Protein AF-S9TJ96-F1 (afdb_monomer_lite)

pLDDT: mean 84.26, std 16.48, range [25.28, 96.56]

Organism: NCBI:txid28005

Foldseek 3Di:
DDDDDPDDPPDPPPPDDPVVVVVVLVVVQLPFDLACVGCVVSLVVQLVVCLVVVNLQSNLVSLQVNLVSCVVVVNLVVSLVSLVVSVVSSPPPDRPLSSLVSNLVSCVSVVVLVVSLVSLVVLLPDPSRQLLSSLVSLLVSLVSVVVVPDDDLVVSLVSLVVSCVSPNALVSLQSSLVSLVVVLVVLVVVLVVPVVDDDDPVSVVSVVVSVVSNVSSVVSNVSSVVVVVVVCVVDDDPD

InterPro domains:
  IPR003151 PIK-related kinase, FAT [PF02259] (19-233)
  IPR011990 Tetratricopeptide-like helical domain superfamily [G3DSA:1.25.40.10] (48-185)
  IPR011990 Tetratricopeptide-like helical domain superfamily [SSF48452] (52-119)

Sequence (239 aa):
MLETREEGKKMPTVEFRVDNLVRVLTMRMEVTEPTLEAREPIMSLHCVLYKTLNLPEKVADAWLQYAQLLKDAGLYEAAWRAARQAVIEGEDAVLSPDYYRLSAQLLYDMGNSRQAIEFAQGRVDDSKVPAEVRSELKVLMTNWSLETGSQSTNDVIASYKAALGLYESDDAYYYLALFYDKVYITCAESLSARVSVEHTSADHEMVQLISTYALHAVQQYGLALTRGSARSRSRSPVC

Structure (mmCIF, N/CA/C/O backbone):
data_AF-S9TJ96-F1
#
_entry.id   AF-S9TJ96-F1
#
loop_
_atom_site.group_PDB
_atom_site.id
_atom_site.type_symbol
_atom_site.label_atom_id
_atom_site.label_alt_id
_atom_site.label_comp_id
_atom_site.label_asym_id
_atom_site.label_entity_id
_atom_site.label_seq_id
_atom_site.pdbx_PDB_ins_code
_atom_site.Cartn_x
_atom_site.Cartn_y
_atom_site.Cartn_z
_atom_site.occupancy
_atom_site.B_iso_or_equiv
_atom_site.auth_seq_id
_atom_site.auth_comp_id
_atom_site.auth_asym_id
_atom_site.auth_atom_id
_atom_site.pdbx_PDB_model_num
ATOM 1 N N . MET A 1 1 ? 34.939 -29.623 -64.071 1.00 42.31 1 MET A N 1
ATOM 2 C CA . MET A 1 1 ? 35.485 -29.782 -62.706 1.00 42.31 1 MET A CA 1
ATOM 3 C C . MET A 1 1 ? 36.070 -28.430 -62.324 1.00 42.31 1 MET A C 1
ATOM 5 O O . MET A 1 1 ? 37.035 -28.041 -62.955 1.00 42.31 1 MET A O 1
ATOM 9 N N . LEU A 1 2 ? 35.488 -27.602 -61.461 1.00 38.47 2 LEU A N 1
ATOM 10 C CA . LEU A 1 2 ? 34.788 -27.887 -60.210 1.00 38.47 2 LEU A CA 1
ATOM 11 C C . LEU A 1 2 ? 33.651 -26.869 -59.974 1.00 38.47 2 LEU A C 1
ATOM 13 O O . LEU A 1 2 ? 33.884 -25.669 -59.861 1.00 38.47 2 LEU A O 1
ATOM 17 N N . GLU A 1 3 ? 32.431 -27.400 -59.914 1.00 40.50 3 GLU A N 1
ATOM 18 C CA . GLU A 1 3 ? 31.393 -27.079 -58.921 1.00 40.50 3 GLU A CA 1
ATOM 19 C C . GLU A 1 3 ? 32.022 -27.080 -57.506 1.00 40.50 3 GLU A C 1
ATOM 21 O O . GLU A 1 3 ? 32.977 -27.813 -57.279 1.00 40.50 3 GLU A O 1
ATOM 26 N N . THR A 1 4 ? 31.642 -26.314 -56.488 1.00 41.91 4 THR A N 1
ATOM 27 C CA . THR A 1 4 ? 30.388 -25.660 -56.108 1.00 41.91 4 THR A CA 1
ATOM 28 C C . THR A 1 4 ? 30.736 -24.549 -55.112 1.00 41.91 4 THR A C 1
ATOM 30 O O . THR A 1 4 ? 31.557 -24.734 -54.215 1.00 41.91 4 THR A O 1
ATOM 33 N N . ARG A 1 5 ? 30.071 -23.401 -55.243 1.00 41.03 5 ARG A N 1
ATOM 34 C CA . ARG A 1 5 ? 30.027 -22.329 -54.245 1.00 41.03 5 ARG A CA 1
ATOM 35 C C . ARG A 1 5 ? 29.109 -22.805 -53.118 1.00 41.03 5 ARG A C 1
ATOM 37 O O . ARG A 1 5 ? 27.922 -22.977 -53.367 1.00 41.03 5 ARG A O 1
ATOM 44 N N . GLU A 1 6 ? 29.644 -23.053 -51.923 1.00 46.41 6 GLU A N 1
ATOM 45 C CA . GLU A 1 6 ? 28.807 -23.356 -50.759 1.00 46.41 6 GLU A CA 1
ATOM 46 C C . GLU A 1 6 ? 27.879 -22.169 -50.486 1.00 46.41 6 GLU A C 1
ATOM 48 O O . GLU A 1 6 ? 28.307 -21.048 -50.198 1.00 46.41 6 GLU A O 1
ATOM 53 N N . GLU A 1 7 ? 26.586 -22.419 -50.662 1.00 43.66 7 GLU A N 1
ATOM 54 C CA . GLU A 1 7 ? 25.520 -21.492 -50.341 1.00 43.66 7 GLU A CA 1
ATOM 55 C C . GLU A 1 7 ? 25.544 -21.236 -48.837 1.00 43.66 7 GLU A C 1
ATOM 57 O O . GLU A 1 7 ? 25.315 -22.130 -48.020 1.00 43.66 7 GLU A O 1
ATOM 62 N N . GLY A 1 8 ? 25.837 -19.987 -48.470 1.00 47.06 8 GLY A N 1
ATOM 63 C CA . GLY A 1 8 ? 25.720 -19.501 -47.107 1.00 47.06 8 GLY A CA 1
ATOM 64 C C . GLY A 1 8 ? 24.307 -19.760 -46.601 1.00 47.06 8 GLY A C 1
ATOM 65 O O . GLY A 1 8 ? 23.365 -19.049 -46.955 1.00 47.06 8 GLY A O 1
ATOM 66 N N . LYS A 1 9 ? 24.177 -20.798 -45.776 1.00 46.50 9 LYS A N 1
ATOM 67 C CA . LYS A 1 9 ? 22.977 -21.144 -45.023 1.00 46.50 9 LYS A CA 1
ATOM 68 C C . LYS A 1 9 ? 22.567 -19.904 -44.232 1.00 46.50 9 LYS A C 1
ATOM 70 O O . LYS A 1 9 ? 23.168 -19.596 -43.204 1.00 46.50 9 LYS A O 1
ATOM 75 N N . LYS A 1 10 ? 21.588 -19.149 -44.747 1.00 54.75 10 LYS A N 1
ATOM 76 C CA . LYS A 1 10 ? 20.985 -18.026 -44.024 1.00 54.75 10 LYS A CA 1
ATOM 77 C C . LYS A 1 10 ? 20.537 -18.574 -42.676 1.00 54.75 10 LYS A C 1
ATOM 79 O O . LYS A 1 10 ? 19.697 -19.475 -42.632 1.00 54.75 10 LYS A O 1
ATOM 84 N N . MET A 1 11 ? 21.143 -18.077 -41.595 1.00 40.97 11 MET A N 1
ATOM 85 C CA . MET A 1 11 ? 20.640 -18.350 -40.255 1.00 40.97 11 MET A CA 1
ATOM 86 C C . MET A 1 11 ? 19.152 -17.999 -40.244 1.00 40.97 11 MET A C 1
ATOM 88 O O . MET A 1 11 ? 18.783 -16.966 -40.815 1.00 40.97 11 MET A O 1
ATOM 92 N N . PRO A 1 12 ? 18.293 -18.835 -39.643 1.00 47.81 12 PRO A N 1
ATOM 93 C CA . PRO A 1 12 ? 16.902 -18.473 -39.478 1.00 47.81 12 PRO A CA 1
ATOM 94 C C . PRO A 1 12 ? 16.864 -17.178 -38.667 1.00 47.81 12 PRO A C 1
ATOM 96 O O . PRO A 1 12 ? 17.288 -17.143 -37.512 1.00 47.81 12 PRO A O 1
ATOM 99 N N . THR A 1 13 ? 16.402 -16.099 -39.291 1.00 47.97 13 THR A N 1
ATOM 100 C CA . THR A 1 13 ? 16.020 -14.879 -38.591 1.00 47.97 13 THR A CA 1
ATOM 101 C C . THR A 1 13 ? 14.869 -15.258 -37.676 1.00 47.97 13 THR A C 1
ATOM 103 O O . THR A 1 13 ? 13.727 -15.379 -38.113 1.00 47.97 13 THR A O 1
ATOM 106 N N . VAL A 1 14 ? 15.189 -15.529 -36.410 1.00 58.06 14 VAL A N 1
ATOM 107 C CA . VAL A 1 14 ? 14.189 -15.649 -35.356 1.00 58.06 14 VAL A CA 1
ATOM 108 C C . VAL A 1 14 ? 13.490 -14.298 -35.312 1.00 58.06 14 VAL A C 1
ATOM 110 O O . VAL A 1 14 ? 14.113 -13.287 -34.995 1.00 58.06 14 VAL A O 1
ATOM 113 N N . GLU A 1 15 ? 12.224 -14.269 -35.712 1.00 54.34 15 GLU A N 1
ATOM 114 C CA . GLU A 1 15 ? 11.396 -13.073 -35.627 1.00 54.34 15 GLU A CA 1
ATOM 115 C C . GLU A 1 15 ? 11.270 -12.709 -34.139 1.00 54.34 15 GLU A C 1
ATOM 117 O O . GLU A 1 15 ? 10.535 -13.339 -33.375 1.00 54.34 15 GLU A O 1
ATOM 122 N N . PHE A 1 16 ? 12.085 -11.752 -33.697 1.00 67.44 16 PHE A N 1
ATOM 123 C CA . PHE A 1 16 ? 12.115 -11.298 -32.316 1.00 67.44 16 PHE A CA 1
ATOM 124 C C . PHE A 1 16 ? 10.843 -10.502 -32.035 1.00 67.44 16 PHE A C 1
ATOM 126 O O . PHE A 1 16 ? 10.703 -9.354 -32.454 1.00 67.44 16 PHE A O 1
ATOM 133 N N . ARG A 1 17 ? 9.893 -11.129 -31.339 1.00 84.06 17 ARG A N 1
ATOM 134 C CA . ARG A 1 17 ? 8.681 -10.456 -30.868 1.00 84.06 17 ARG A CA 1
ATOM 135 C C . ARG A 1 17 ? 8.907 -9.936 -29.460 1.00 84.06 17 ARG A C 1
ATOM 137 O O . ARG A 1 17 ? 9.161 -10.722 -28.547 1.00 84.06 17 ARG A O 1
ATOM 144 N N . VAL A 1 18 ? 8.766 -8.625 -29.294 1.00 84.88 18 VAL A N 1
ATOM 145 C CA . VAL A 1 18 ? 8.903 -7.924 -28.010 1.00 84.88 18 VAL A CA 1
ATOM 146 C C . VAL A 1 18 ? 7.999 -8.542 -26.936 1.00 84.88 18 VAL A C 1
ATOM 148 O O . VAL A 1 18 ? 8.459 -8.789 -25.826 1.00 84.88 18 VAL A O 1
ATOM 151 N N . ASP A 1 19 ? 6.771 -8.930 -27.284 1.00 86.12 19 ASP A N 1
ATOM 152 C CA . ASP A 1 19 ? 5.835 -9.566 -26.344 1.00 86.12 19 ASP A CA 1
ATOM 153 C C . ASP A 1 19 ? 6.343 -10.912 -25.806 1.00 86.12 19 ASP A C 1
ATOM 155 O O . ASP A 1 19 ? 6.172 -11.234 -24.629 1.00 86.12 19 ASP A O 1
ATOM 159 N N . ASN A 1 20 ? 7.013 -11.701 -26.654 1.00 89.31 20 ASN A N 1
ATOM 160 C CA . ASN A 1 20 ? 7.613 -12.963 -26.226 1.00 89.31 20 ASN A CA 1
ATOM 161 C C . ASN A 1 20 ? 8.779 -12.716 -25.266 1.00 89.31 20 ASN A C 1
ATOM 163 O O . ASN A 1 20 ? 8.932 -13.473 -24.309 1.00 89.31 20 ASN A O 1
ATOM 167 N N . LEU A 1 21 ? 9.578 -11.669 -25.506 1.00 88.06 21 LEU A N 1
ATOM 168 C CA . LEU A 1 21 ? 10.648 -11.278 -24.594 1.00 88.06 21 LEU A CA 1
ATOM 169 C C . LEU A 1 21 ? 10.068 -10.886 -23.232 1.00 88.06 21 LEU A C 1
ATOM 171 O O . LEU A 1 21 ? 10.474 -11.472 -22.233 1.00 88.06 21 LEU A O 1
ATOM 175 N N . VAL A 1 22 ? 9.109 -9.952 -23.196 1.00 89.31 22 VAL A N 1
ATOM 176 C CA . VAL A 1 22 ? 8.463 -9.492 -21.953 1.00 89.31 22 VAL A CA 1
ATOM 177 C C . VAL A 1 22 ? 7.919 -10.687 -21.171 1.00 89.31 22 VAL A C 1
ATOM 179 O O . VAL A 1 22 ? 8.231 -10.843 -19.996 1.00 89.31 22 VAL A O 1
ATOM 182 N N . ARG A 1 23 ? 7.199 -11.599 -21.837 1.00 90.44 23 ARG A N 1
ATOM 183 C CA . ARG A 1 23 ? 6.659 -12.808 -21.200 1.00 90.44 23 ARG A CA 1
ATOM 184 C C . ARG A 1 23 ? 7.746 -13.694 -20.586 1.00 90.44 23 ARG A C 1
ATOM 186 O O . ARG A 1 23 ? 7.595 -14.148 -19.457 1.00 90.44 23 ARG A O 1
ATOM 193 N N . VAL A 1 24 ? 8.824 -13.971 -21.323 1.00 90.44 24 VAL A N 1
ATOM 194 C CA . VAL A 1 24 ? 9.923 -14.822 -20.831 1.00 90.44 24 VAL A CA 1
ATOM 195 C C . VAL A 1 24 ? 10.645 -14.160 -19.658 1.00 90.44 24 VAL A C 1
ATOM 197 O O . VAL A 1 24 ? 10.990 -14.840 -18.695 1.00 90.44 24 VAL A O 1
ATOM 200 N N . LEU A 1 25 ? 10.860 -12.847 -19.718 1.00 89.50 25 LEU A N 1
ATOM 201 C CA . LEU A 1 25 ? 11.475 -12.075 -18.641 1.00 89.50 25 LEU A CA 1
ATOM 202 C C . LEU A 1 25 ? 10.616 -12.091 -17.366 1.00 89.50 25 LEU A C 1
ATOM 204 O O . LEU A 1 25 ? 11.139 -12.368 -16.288 1.00 89.50 25 LEU A O 1
ATOM 208 N N . THR A 1 26 ? 9.300 -11.896 -17.485 1.00 89.06 26 THR A N 1
ATOM 209 C CA . THR A 1 26 ? 8.361 -12.006 -16.356 1.00 89.06 26 THR A CA 1
ATOM 210 C C . THR A 1 26 ? 8.365 -13.408 -15.746 1.00 89.06 26 THR A C 1
ATOM 212 O O . THR A 1 26 ? 8.583 -13.546 -14.546 1.00 89.06 26 THR A O 1
ATOM 215 N N . MET A 1 27 ? 8.248 -14.457 -16.568 1.00 89.94 27 MET A N 1
ATOM 216 C CA . MET A 1 27 ? 8.257 -15.846 -16.088 1.00 89.94 27 MET A CA 1
ATOM 217 C C . MET A 1 27 ? 9.557 -16.197 -15.351 1.00 89.94 27 MET A C 1
ATOM 219 O O . MET A 1 27 ? 9.554 -16.905 -14.347 1.00 89.94 27 MET A O 1
ATOM 223 N N . ARG A 1 28 ? 10.700 -15.691 -15.830 1.00 89.75 28 ARG A N 1
ATOM 224 C CA . ARG A 1 28 ? 11.983 -15.905 -15.148 1.00 89.75 28 ARG A CA 1
ATOM 225 C C . ARG A 1 28 ? 12.019 -15.245 -13.774 1.00 89.75 28 ARG A C 1
ATOM 227 O O . ARG A 1 28 ? 12.602 -15.827 -12.863 1.00 89.75 28 ARG A O 1
ATOM 234 N N . MET A 1 29 ? 11.408 -14.073 -13.611 1.00 89.06 29 MET A N 1
ATOM 235 C CA . MET A 1 29 ? 11.337 -13.403 -12.310 1.00 89.06 29 MET A CA 1
ATOM 236 C C . MET A 1 29 ? 10.495 -14.181 -11.300 1.00 89.06 29 MET A C 1
ATOM 238 O O . MET A 1 29 ? 10.887 -14.272 -10.139 1.00 89.06 29 MET A O 1
ATOM 242 N N . GLU A 1 30 ? 9.387 -14.776 -11.744 1.00 88.88 30 GLU A N 1
ATOM 243 C CA . GLU A 1 30 ? 8.484 -15.568 -10.898 1.00 88.88 30 GLU A CA 1
ATOM 244 C C . GLU A 1 30 ? 9.173 -16.821 -10.334 1.00 88.88 30 GLU A C 1
ATOM 246 O O . GLU A 1 30 ? 9.061 -17.106 -9.145 1.00 88.88 30 GLU A O 1
ATOM 251 N N . VAL A 1 31 ? 9.952 -17.525 -11.163 1.00 92.56 31 VAL A N 1
ATOM 252 C CA . VAL A 1 31 ? 10.666 -18.755 -10.765 1.00 92.56 31 VAL A CA 1
ATOM 253 C C . VAL A 1 31 ? 11.952 -18.468 -9.975 1.00 92.56 31 VAL A C 1
ATOM 255 O O . VAL A 1 31 ? 12.456 -19.343 -9.272 1.00 92.56 31 VAL A O 1
ATOM 258 N N . THR A 1 32 ? 12.511 -17.259 -10.078 1.00 93.38 32 THR A N 1
ATOM 259 C CA . THR A 1 32 ? 13.727 -16.897 -9.332 1.00 93.38 32 THR A CA 1
ATOM 260 C C . THR A 1 32 ? 13.408 -16.708 -7.853 1.00 93.38 32 THR A C 1
ATOM 262 O O . THR A 1 32 ? 12.391 -16.109 -7.506 1.00 93.38 32 THR A O 1
ATOM 265 N N . GLU A 1 33 ? 14.298 -17.173 -6.976 1.00 92.31 33 GLU A N 1
ATOM 266 C CA . GLU A 1 33 ? 14.184 -17.004 -5.525 1.00 92.31 33 GLU A CA 1
ATOM 267 C C . GLU A 1 33 ? 13.874 -15.540 -5.142 1.00 92.31 33 GLU A C 1
ATOM 269 O O . GLU A 1 33 ? 14.473 -14.629 -5.717 1.00 92.31 33 GLU A O 1
ATOM 274 N N . PRO A 1 34 ? 12.944 -15.273 -4.203 1.00 88.75 34 PRO A N 1
ATOM 275 C CA . PRO A 1 34 ? 12.561 -13.924 -3.781 1.00 88.75 34 PRO A CA 1
ATOM 276 C C . PRO A 1 34 ? 13.583 -13.249 -2.855 1.00 88.75 34 PRO A C 1
ATOM 278 O O . PRO A 1 34 ? 13.207 -12.581 -1.898 1.00 88.75 34 PRO A O 1
ATOM 281 N N . THR A 1 35 ? 14.874 -13.402 -3.138 1.00 92.06 35 THR A N 1
ATOM 282 C CA . THR A 1 35 ? 15.961 -12.708 -2.441 1.00 92.06 35 THR A CA 1
ATOM 283 C C . THR A 1 35 ? 16.466 -11.538 -3.275 1.00 92.06 35 THR A C 1
ATOM 285 O O . THR A 1 35 ? 16.417 -11.558 -4.511 1.00 92.06 35 THR A O 1
ATOM 288 N N . LEU A 1 36 ? 16.959 -10.499 -2.594 1.00 92.94 36 LEU A N 1
ATOM 289 C CA . LEU A 1 36 ? 17.533 -9.334 -3.263 1.00 92.94 36 LEU A CA 1
ATOM 290 C C . LEU A 1 36 ? 18.702 -9.755 -4.160 1.00 92.94 36 LEU A C 1
ATOM 292 O O . LEU A 1 36 ? 18.722 -9.379 -5.329 1.00 92.94 36 LEU A O 1
ATOM 296 N N . GLU A 1 37 ? 19.614 -10.598 -3.661 1.00 93.94 37 GLU A N 1
ATOM 297 C CA . GLU A 1 37 ? 20.819 -10.977 -4.410 1.00 93.94 37 GLU A CA 1
ATOM 298 C C . GLU A 1 37 ? 20.498 -11.731 -5.708 1.00 93.94 37 GLU A C 1
ATOM 300 O O . GLU A 1 37 ? 21.184 -11.556 -6.717 1.00 93.94 37 GLU A O 1
ATOM 305 N N . ALA A 1 38 ? 19.443 -12.554 -5.708 1.00 93.12 38 ALA A N 1
ATOM 306 C CA . ALA A 1 38 ? 19.043 -13.318 -6.884 1.00 93.12 38 ALA A CA 1
ATOM 307 C C . ALA A 1 38 ? 18.286 -12.462 -7.914 1.00 93.12 38 ALA A C 1
ATOM 309 O O . ALA A 1 38 ? 18.471 -12.633 -9.123 1.00 93.12 38 ALA A O 1
ATOM 310 N N . ARG A 1 39 ? 17.422 -11.546 -7.455 1.00 94.75 39 ARG A N 1
ATOM 311 C CA . ARG A 1 39 ? 16.498 -10.793 -8.322 1.00 94.75 39 ARG A CA 1
ATOM 312 C C . ARG A 1 39 ? 17.019 -9.433 -8.774 1.00 94.75 39 ARG A C 1
ATOM 314 O O . ARG A 1 39 ? 16.627 -8.984 -9.851 1.00 94.75 39 ARG A O 1
ATOM 321 N N . GLU A 1 40 ? 17.902 -8.785 -8.018 1.00 93.81 40 GLU A N 1
ATOM 322 C CA . GLU A 1 40 ? 18.426 -7.449 -8.343 1.00 93.81 40 GLU A CA 1
ATOM 323 C C . GLU A 1 40 ? 19.098 -7.381 -9.730 1.00 93.81 40 GLU A C 1
ATOM 325 O O . GLU A 1 40 ? 18.749 -6.479 -10.505 1.00 93.81 40 GLU A O 1
ATOM 330 N N . PRO A 1 41 ? 19.982 -8.324 -10.129 1.00 92.75 41 PRO A N 1
ATOM 331 C CA . PRO A 1 41 ? 20.609 -8.273 -11.450 1.00 92.75 41 PRO A CA 1
ATOM 332 C C . PRO A 1 41 ? 19.596 -8.435 -12.588 1.00 92.75 41 PRO A C 1
ATOM 334 O O . PRO A 1 41 ? 19.719 -7.801 -13.637 1.00 92.75 41 PRO A O 1
ATOM 337 N N . ILE A 1 42 ? 18.579 -9.275 -12.377 1.00 92.88 42 ILE A N 1
ATOM 338 C CA . ILE A 1 42 ? 17.534 -9.543 -13.368 1.00 92.88 42 ILE A CA 1
ATOM 339 C C . ILE A 1 42 ? 16.647 -8.306 -13.531 1.00 92.88 42 ILE A C 1
ATOM 341 O O . ILE A 1 42 ? 16.397 -7.871 -14.654 1.00 92.88 42 ILE A O 1
ATOM 345 N N . MET A 1 43 ? 16.232 -7.688 -12.423 1.00 91.88 43 MET A N 1
ATOM 346 C CA . MET A 1 43 ? 15.383 -6.500 -12.465 1.00 91.88 43 MET A CA 1
ATOM 347 C C . MET A 1 43 ? 16.116 -5.289 -13.052 1.00 91.88 43 MET A C 1
ATOM 349 O O . MET A 1 43 ? 15.566 -4.571 -13.885 1.00 91.88 43 MET A O 1
ATOM 353 N N . SER A 1 44 ? 17.392 -5.111 -12.704 1.00 92.25 44 SER A N 1
ATOM 354 C CA . SER A 1 44 ? 18.237 -4.063 -13.287 1.00 92.25 44 SER A CA 1
ATOM 355 C C . SER A 1 44 ? 18.351 -4.214 -14.807 1.00 92.25 44 SER A C 1
ATOM 357 O O . SER A 1 44 ? 18.261 -3.232 -15.547 1.00 92.25 44 SER A O 1
ATOM 359 N N . LEU A 1 45 ? 18.486 -5.456 -15.289 1.00 92.31 45 LEU A N 1
ATOM 360 C CA . LEU A 1 45 ? 18.472 -5.756 -16.717 1.00 92.31 45 LEU A CA 1
ATOM 361 C C . LEU A 1 45 ? 17.113 -5.424 -17.354 1.00 92.31 45 LEU A C 1
ATOM 363 O O . LEU A 1 45 ? 17.091 -4.877 -18.454 1.00 92.31 45 LEU A O 1
ATOM 367 N N . HIS A 1 46 ? 15.992 -5.713 -16.684 1.00 93.50 46 HIS A N 1
ATOM 368 C CA . HIS A 1 46 ? 14.654 -5.377 -17.185 1.00 93.50 46 HIS A CA 1
ATOM 369 C C . HIS A 1 46 ? 14.481 -3.871 -17.396 1.00 93.50 46 HIS A C 1
ATOM 371 O O . HIS A 1 46 ? 14.053 -3.469 -18.478 1.00 93.50 46 HIS A O 1
ATOM 377 N N . CYS A 1 47 ? 14.869 -3.042 -16.418 1.00 92.19 47 CYS A N 1
ATOM 378 C CA . CYS A 1 47 ? 14.781 -1.582 -16.529 1.00 92.19 47 CYS A CA 1
ATOM 379 C C . CYS A 1 47 ? 15.519 -1.070 -17.775 1.00 92.19 47 CYS A C 1
ATOM 381 O O . CYS A 1 47 ? 14.966 -0.312 -18.571 1.00 92.19 47 CYS A O 1
ATOM 383 N N . VAL A 1 48 ? 16.755 -1.538 -17.990 1.00 93.25 48 VAL A N 1
ATOM 384 C CA . VAL A 1 48 ? 17.564 -1.132 -19.148 1.00 93.25 48 VAL A CA 1
ATOM 385 C C . VAL A 1 48 ? 16.975 -1.667 -20.453 1.00 93.25 48 VAL A C 1
ATOM 387 O O . VAL A 1 48 ? 16.843 -0.910 -21.412 1.00 93.25 48 VAL A O 1
ATOM 390 N N . LEU A 1 49 ? 16.590 -2.945 -20.508 1.00 93.19 49 LEU A N 1
ATOM 391 C CA . LEU A 1 49 ? 16.040 -3.552 -21.721 1.00 93.19 49 LEU A CA 1
ATOM 392 C C . LEU A 1 49 ? 14.751 -2.861 -22.163 1.00 93.19 49 LEU A C 1
ATOM 394 O O . LEU A 1 49 ? 14.655 -2.443 -23.315 1.00 93.19 49 LEU A O 1
ATOM 398 N N . TYR A 1 50 ? 13.780 -2.688 -21.265 1.00 92.69 50 TYR A N 1
ATOM 399 C CA . TYR A 1 50 ? 12.519 -2.030 -21.607 1.00 92.69 50 TYR A CA 1
ATOM 400 C C . TYR A 1 50 ? 12.731 -0.584 -22.057 1.00 92.69 50 TYR A C 1
ATOM 402 O O . TYR A 1 50 ? 12.078 -0.143 -23.003 1.00 92.69 50 TYR A O 1
ATOM 410 N N . LYS A 1 51 ? 13.716 0.113 -21.478 1.00 91.50 51 LYS A N 1
ATOM 411 C CA . LYS A 1 51 ? 14.104 1.458 -21.905 1.00 91.50 51 LYS A CA 1
ATOM 412 C C . LYS A 1 51 ? 14.688 1.450 -23.313 1.00 91.50 51 LYS A C 1
ATOM 414 O O . LYS A 1 51 ? 14.272 2.239 -24.150 1.00 91.50 51 LYS A O 1
ATOM 419 N N . THR A 1 52 ? 15.597 0.521 -23.614 1.00 92.00 52 THR A N 1
ATOM 420 C CA . THR A 1 52 ? 16.175 0.392 -24.967 1.00 92.00 52 THR A CA 1
ATOM 421 C C . THR A 1 52 ? 15.153 -0.012 -26.029 1.00 92.00 52 THR A C 1
ATOM 423 O O . THR A 1 52 ? 15.338 0.294 -27.204 1.00 92.00 52 THR A O 1
ATOM 426 N N . LEU A 1 53 ? 14.073 -0.681 -25.622 1.00 91.12 53 LEU A N 1
ATOM 427 C CA . LEU A 1 53 ? 12.971 -1.094 -26.489 1.00 91.12 53 LEU A CA 1
ATOM 428 C C . LEU A 1 53 ? 11.855 -0.039 -26.591 1.00 91.12 53 LEU A C 1
ATOM 430 O O . LEU A 1 53 ? 10.862 -0.300 -27.264 1.00 91.12 53 LEU A O 1
ATOM 434 N N . ASN A 1 54 ? 12.013 1.135 -25.962 1.00 89.94 54 ASN A N 1
ATOM 435 C CA . ASN A 1 54 ? 11.017 2.212 -25.906 1.00 89.94 54 ASN A CA 1
ATOM 436 C C . ASN A 1 54 ? 9.645 1.745 -25.378 1.00 89.94 54 ASN A C 1
ATOM 438 O O . ASN A 1 54 ? 8.607 2.036 -25.970 1.00 89.94 54 ASN A O 1
ATOM 442 N N . LEU A 1 55 ? 9.643 1.005 -24.264 1.00 90.44 55 LEU A N 1
ATOM 443 C CA . LEU A 1 55 ? 8.432 0.529 -23.583 1.00 90.44 55 LEU A CA 1
ATOM 444 C C . LEU A 1 55 ? 8.234 1.264 -22.242 1.00 90.44 55 LEU A C 1
ATOM 446 O O . LEU A 1 55 ? 8.507 0.674 -21.193 1.00 90.44 55 LEU A O 1
ATOM 450 N N . PRO A 1 56 ? 7.771 2.528 -22.236 1.00 89.88 56 PRO A N 1
ATOM 451 C CA . PRO A 1 56 ? 7.749 3.373 -21.034 1.00 89.88 56 PRO A CA 1
ATOM 452 C C . PRO A 1 56 ? 6.916 2.779 -19.888 1.00 89.88 56 PRO A C 1
ATOM 454 O O . PRO A 1 56 ? 7.374 2.747 -18.748 1.00 89.88 56 PRO A O 1
ATOM 457 N N . GLU A 1 57 ? 5.750 2.195 -20.186 1.00 90.00 57 GLU A N 1
ATOM 458 C CA . GLU A 1 57 ? 4.911 1.515 -19.185 1.00 90.00 57 GLU A CA 1
ATOM 459 C C . GLU A 1 57 ? 5.655 0.359 -18.497 1.00 90.00 57 GLU A C 1
ATOM 461 O O . GLU A 1 57 ? 5.639 0.231 -17.275 1.00 90.00 57 GLU A O 1
ATOM 466 N N . LYS A 1 58 ? 6.380 -0.461 -19.271 1.00 90.69 58 LYS A N 1
ATOM 467 C CA . LYS A 1 58 ? 7.137 -1.602 -18.731 1.00 90.69 58 LYS A CA 1
ATOM 468 C C . LYS A 1 58 ? 8.381 -1.180 -17.970 1.00 90.69 58 LYS A C 1
ATOM 470 O O . LYS A 1 58 ? 8.752 -1.851 -17.009 1.00 90.69 58 LYS A O 1
ATOM 475 N N . VAL A 1 59 ? 9.010 -0.079 -18.371 1.00 92.62 59 VAL A N 1
ATOM 476 C CA . VAL A 1 59 ? 10.102 0.529 -17.606 1.00 92.62 59 VAL A CA 1
ATOM 477 C C . VAL A 1 59 ? 9.593 0.991 -16.245 1.00 92.62 59 VAL A C 1
ATOM 479 O O . VAL A 1 59 ? 10.201 0.652 -15.231 1.00 92.62 59 VAL A O 1
ATOM 482 N N . ALA A 1 60 ? 8.463 1.702 -16.207 1.00 92.44 60 ALA A N 1
ATOM 483 C CA . ALA A 1 60 ? 7.852 2.142 -14.958 1.00 92.44 60 ALA A CA 1
ATOM 484 C C . ALA A 1 60 ? 7.499 0.949 -14.053 1.00 92.44 60 ALA A C 1
ATOM 486 O O . ALA A 1 60 ? 7.907 0.931 -12.891 1.00 92.44 60 ALA A O 1
ATOM 487 N N . ASP A 1 61 ? 6.839 -0.082 -14.592 1.00 91.56 61 ASP A N 1
ATOM 488 C CA . ASP A 1 61 ? 6.516 -1.314 -13.858 1.00 91.56 61 ASP A CA 1
ATOM 489 C C . ASP A 1 61 ? 7.771 -1.990 -13.277 1.00 91.56 61 ASP A C 1
ATOM 491 O O . ASP A 1 61 ? 7.778 -2.401 -12.115 1.00 91.56 61 ASP A O 1
ATOM 495 N N . ALA A 1 62 ? 8.846 -2.101 -14.066 1.00 92.69 62 ALA A N 1
ATOM 496 C CA . ALA A 1 62 ? 10.096 -2.722 -13.630 1.00 92.69 62 ALA A CA 1
ATOM 497 C C . ALA A 1 62 ? 10.767 -1.927 -12.500 1.00 92.69 62 ALA A C 1
ATOM 499 O O . ALA A 1 62 ? 11.207 -2.515 -11.512 1.00 92.69 62 ALA A O 1
ATOM 500 N N . TRP A 1 63 ? 10.787 -0.595 -12.590 1.00 95.12 63 TRP A N 1
ATOM 501 C CA . TRP A 1 63 ? 11.303 0.260 -11.519 1.00 95.12 63 TRP A CA 1
ATOM 502 C C . TRP A 1 63 ? 10.478 0.171 -10.235 1.00 95.12 63 TRP A C 1
ATOM 504 O O . TRP A 1 63 ? 11.056 0.180 -9.149 1.00 95.12 63 TRP A O 1
ATOM 514 N N . LEU A 1 64 ? 9.150 0.053 -10.330 1.00 94.38 64 LEU A N 1
ATOM 515 C CA . LEU A 1 64 ? 8.288 -0.129 -9.158 1.00 94.38 64 LEU A CA 1
ATOM 516 C C . LEU A 1 64 ? 8.498 -1.495 -8.501 1.00 94.38 64 LEU A C 1
ATOM 518 O O . LEU A 1 64 ? 8.629 -1.569 -7.280 1.00 94.38 64 LEU A O 1
ATOM 522 N N . GLN A 1 65 ? 8.610 -2.565 -9.292 1.00 92.75 65 GLN A N 1
ATOM 523 C CA . GLN A 1 65 ? 8.952 -3.893 -8.771 1.00 92.75 65 GLN A CA 1
ATOM 524 C C . GLN A 1 65 ? 10.343 -3.903 -8.134 1.00 92.75 65 GLN A C 1
ATOM 526 O O . GLN A 1 65 ? 10.544 -4.521 -7.089 1.00 92.75 65 GLN A O 1
ATOM 531 N N . TYR A 1 66 ? 11.299 -3.183 -8.726 1.00 94.69 66 TYR A N 1
ATOM 532 C CA . TYR A 1 66 ? 12.625 -3.036 -8.145 1.00 94.69 66 TYR A CA 1
ATOM 533 C C . TYR A 1 66 ? 12.590 -2.277 -6.816 1.00 94.69 66 TYR A C 1
ATOM 535 O O . TYR A 1 66 ? 13.200 -2.701 -5.836 1.00 94.69 66 TYR A O 1
ATOM 543 N N . ALA A 1 67 ? 11.830 -1.184 -6.754 1.00 95.50 67 ALA A N 1
ATOM 544 C CA . ALA A 1 67 ? 11.633 -0.425 -5.530 1.00 95.50 67 ALA A CA 1
ATOM 545 C C . ALA A 1 67 ? 10.979 -1.273 -4.428 1.00 95.50 67 ALA A C 1
ATOM 547 O O . ALA A 1 67 ? 11.400 -1.191 -3.276 1.00 95.50 67 ALA A O 1
ATOM 548 N N . GLN A 1 68 ? 10.010 -2.127 -4.771 1.00 94.19 68 GLN A N 1
ATOM 549 C CA . GLN A 1 68 ? 9.408 -3.068 -3.826 1.00 94.19 68 GLN A CA 1
ATOM 550 C C . GLN A 1 68 ? 10.434 -4.088 -3.307 1.00 94.19 68 GLN A C 1
ATOM 552 O O . GLN A 1 68 ? 10.541 -4.272 -2.099 1.00 94.19 68 GLN A O 1
ATOM 557 N N . LEU A 1 69 ? 11.251 -4.677 -4.187 1.00 94.25 69 LEU A N 1
ATOM 558 C CA . LEU A 1 69 ? 12.315 -5.609 -3.793 1.00 94.25 69 LEU A CA 1
ATOM 559 C C . LEU A 1 69 ? 13.318 -4.962 -2.820 1.00 94.25 69 LEU A C 1
ATOM 561 O O . LEU A 1 69 ? 13.696 -5.561 -1.815 1.00 94.25 69 LEU A O 1
ATOM 565 N N . LEU A 1 70 ? 13.731 -3.722 -3.098 1.00 95.62 70 LEU A N 1
ATOM 566 C CA . LEU A 1 70 ? 14.630 -2.956 -2.230 1.00 95.62 70 LEU A CA 1
ATOM 567 C C . LEU A 1 70 ? 13.979 -2.618 -0.885 1.00 95.62 70 LEU A C 1
ATOM 569 O O . LEU A 1 70 ? 14.643 -2.671 0.150 1.00 95.62 70 LEU A O 1
ATOM 573 N N . LYS A 1 71 ? 12.684 -2.284 -0.894 1.00 95.06 71 LYS A N 1
ATOM 574 C CA . LYS A 1 71 ? 11.907 -2.036 0.321 1.00 95.06 71 LYS A CA 1
ATOM 575 C C . LYS A 1 71 ? 11.862 -3.281 1.204 1.00 95.06 71 LYS A C 1
ATOM 577 O O . LYS A 1 71 ? 12.126 -3.169 2.397 1.00 95.06 71 LYS A O 1
ATOM 582 N N . ASP A 1 72 ? 11.567 -4.441 0.624 1.00 93.25 72 ASP A N 1
ATOM 583 C CA . ASP A 1 72 ? 11.467 -5.710 1.354 1.00 93.25 72 ASP A CA 1
ATOM 584 C C . ASP A 1 72 ? 12.818 -6.124 1.964 1.00 93.25 72 ASP A C 1
ATOM 586 O O . ASP A 1 72 ? 12.863 -6.736 3.029 1.00 93.25 72 ASP A O 1
ATOM 590 N N . ALA A 1 73 ? 13.926 -5.714 1.341 1.00 94.00 73 ALA A N 1
ATOM 591 C CA . ALA A 1 73 ? 15.279 -5.864 1.876 1.00 94.00 73 ALA A CA 1
ATOM 592 C C . ALA A 1 73 ? 15.678 -4.793 2.920 1.00 94.00 73 ALA A C 1
ATOM 594 O O . ALA A 1 73 ? 16.801 -4.815 3.423 1.00 94.00 73 ALA A O 1
ATOM 595 N N . GLY A 1 74 ? 14.799 -3.836 3.239 1.00 94.31 74 GLY A N 1
ATOM 596 C CA . GLY A 1 74 ? 15.055 -2.750 4.196 1.00 94.31 74 GLY A CA 1
ATOM 597 C C . GLY A 1 74 ? 15.883 -1.578 3.649 1.00 94.31 74 GLY A C 1
ATOM 598 O O . GLY A 1 74 ? 16.297 -0.701 4.407 1.00 94.31 74 GLY A O 1
ATOM 599 N N . LEU A 1 75 ? 16.131 -1.520 2.336 1.00 96.06 75 LEU A N 1
ATOM 600 C CA . LEU A 1 75 ? 16.918 -0.472 1.673 1.00 96.06 75 LEU A CA 1
ATOM 601 C C . LEU A 1 75 ? 16.028 0.704 1.236 1.00 96.06 75 LEU A C 1
ATOM 603 O O . LEU A 1 75 ? 15.909 1.018 0.048 1.00 96.06 75 LEU A O 1
ATOM 607 N N . TYR A 1 76 ? 15.395 1.377 2.200 1.00 96.06 76 TYR A N 1
ATOM 608 C CA . TYR A 1 76 ? 14.319 2.343 1.931 1.00 96.06 76 TYR A CA 1
ATOM 609 C C . TYR A 1 76 ? 14.730 3.538 1.060 1.00 96.06 76 TYR A C 1
ATOM 611 O O . TYR A 1 76 ? 13.980 3.934 0.169 1.00 96.06 76 TYR A O 1
ATOM 619 N N . GLU A 1 77 ? 15.928 4.102 1.244 1.00 94.56 77 GLU A N 1
ATOM 620 C CA . GLU A 1 77 ? 16.374 5.217 0.398 1.00 94.56 77 GLU A CA 1
ATOM 621 C C . GLU A 1 77 ? 16.595 4.800 -1.061 1.00 94.56 77 GLU A C 1
ATOM 623 O O . GLU A 1 77 ? 16.300 5.561 -1.986 1.00 94.56 77 GLU A O 1
ATOM 628 N N . ALA A 1 78 ? 17.150 3.604 -1.277 1.00 95.81 78 ALA A N 1
ATOM 629 C CA . ALA A 1 78 ? 17.369 3.067 -2.614 1.00 95.81 78 ALA A CA 1
ATOM 630 C C . ALA A 1 78 ? 16.023 2.769 -3.286 1.00 95.81 78 ALA A C 1
ATOM 632 O O . ALA A 1 78 ? 15.811 3.166 -4.432 1.00 95.81 78 ALA A O 1
ATOM 633 N N . ALA A 1 79 ? 15.088 2.178 -2.537 1.00 96.56 79 ALA A N 1
ATOM 634 C CA . ALA A 1 79 ? 13.718 1.955 -2.978 1.00 96.56 79 ALA A CA 1
ATOM 635 C C . ALA A 1 79 ? 13.017 3.267 -3.364 1.00 96.56 79 ALA A C 1
ATOM 637 O O . ALA A 1 79 ? 12.399 3.353 -4.423 1.00 96.56 79 ALA A O 1
ATOM 638 N N . TRP A 1 80 ? 13.169 4.326 -2.563 1.00 94.69 80 TRP A N 1
ATOM 639 C CA . TRP A 1 80 ? 12.601 5.643 -2.863 1.00 94.69 80 TRP A CA 1
ATOM 640 C C . TRP A 1 80 ? 13.166 6.246 -4.152 1.00 94.69 80 TRP A C 1
ATOM 642 O O . TRP A 1 80 ? 12.418 6.769 -4.983 1.00 94.69 80 TRP A O 1
ATOM 652 N N . ARG A 1 81 ? 14.485 6.147 -4.356 1.00 94.94 81 ARG A N 1
ATOM 653 C CA . ARG A 1 81 ? 15.135 6.588 -5.600 1.00 94.94 81 ARG A CA 1
ATOM 654 C C . ARG A 1 81 ? 14.621 5.791 -6.805 1.00 94.94 81 ARG A C 1
ATOM 656 O O . ARG A 1 81 ? 14.275 6.404 -7.812 1.00 94.94 81 ARG A O 1
ATOM 663 N N . ALA A 1 82 ? 14.499 4.469 -6.682 1.00 95.31 82 ALA A N 1
ATOM 664 C CA . ALA A 1 82 ? 13.962 3.599 -7.730 1.00 95.31 82 ALA A CA 1
ATOM 665 C C . ALA A 1 82 ? 12.496 3.929 -8.071 1.00 95.31 82 ALA A C 1
ATOM 667 O O . ALA A 1 82 ? 12.161 4.095 -9.242 1.00 95.31 82 ALA A O 1
ATOM 668 N N . ALA A 1 83 ? 11.640 4.138 -7.066 1.00 94.62 83 ALA A N 1
ATOM 669 C CA . ALA A 1 83 ? 10.244 4.523 -7.278 1.00 94.62 83 ALA A CA 1
ATOM 670 C C . ALA A 1 83 ? 10.125 5.863 -8.022 1.00 94.62 83 ALA A C 1
ATOM 672 O O . ALA A 1 83 ? 9.284 6.018 -8.904 1.00 94.62 83 ALA A O 1
ATOM 673 N N . ARG A 1 84 ? 10.991 6.840 -7.717 1.00 93.06 84 ARG A N 1
ATOM 674 C CA . ARG A 1 84 ? 11.041 8.108 -8.463 1.00 93.06 84 ARG A CA 1
ATOM 675 C C . ARG A 1 84 ? 11.531 7.925 -9.897 1.00 93.06 84 ARG A C 1
ATOM 677 O O . ARG A 1 84 ? 11.039 8.625 -10.779 1.00 93.06 84 ARG A O 1
ATOM 684 N N . GLN A 1 85 ? 12.455 6.997 -10.133 1.00 93.62 85 GLN A N 1
ATOM 685 C CA . GLN A 1 85 ? 12.941 6.695 -11.477 1.00 93.62 85 GLN A CA 1
ATOM 686 C C . GLN A 1 85 ? 11.828 6.143 -12.375 1.00 93.62 85 GLN A C 1
ATOM 688 O O . GLN A 1 85 ? 11.778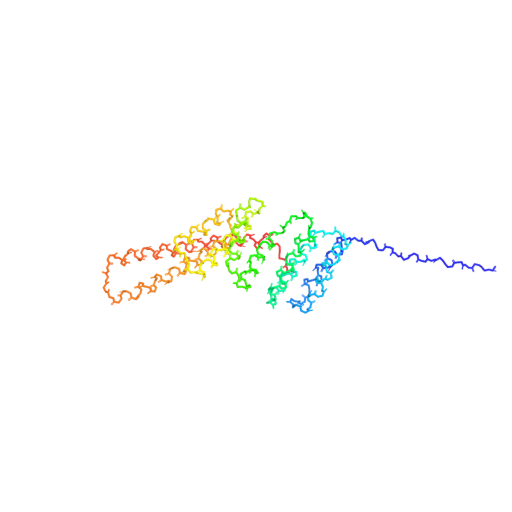 6.508 -13.546 1.00 93.62 85 GLN A O 1
ATOM 693 N N . ALA A 1 86 ? 10.880 5.379 -11.817 1.00 92.75 86 ALA A N 1
ATOM 694 C CA . ALA A 1 86 ? 9.697 4.914 -12.546 1.00 92.75 86 ALA A CA 1
ATOM 695 C C . ALA A 1 86 ? 8.904 6.070 -13.179 1.00 92.75 86 ALA A C 1
ATOM 697 O O . ALA A 1 86 ? 8.470 5.973 -14.321 1.00 92.75 86 ALA A O 1
ATOM 698 N N . VAL A 1 87 ? 8.751 7.186 -12.456 1.00 90.62 87 VAL A N 1
ATOM 699 C CA . VAL A 1 87 ? 8.038 8.379 -12.945 1.00 90.62 87 VAL A CA 1
ATOM 700 C C . VAL A 1 87 ? 8.837 9.116 -14.014 1.00 90.62 87 VAL A C 1
ATOM 702 O O . VAL A 1 87 ? 8.266 9.624 -14.971 1.00 90.62 87 VAL A O 1
ATOM 705 N N . ILE A 1 88 ? 10.157 9.200 -13.832 1.00 90.25 88 ILE A N 1
ATOM 706 C CA . ILE A 1 88 ? 11.046 9.917 -14.751 1.00 90.25 88 ILE A CA 1
ATOM 707 C C . ILE A 1 88 ? 11.137 9.184 -16.091 1.00 90.25 88 ILE A C 1
ATOM 709 O O . ILE A 1 88 ? 11.101 9.825 -17.134 1.00 90.25 88 ILE A O 1
ATOM 713 N N . GLU A 1 89 ? 11.261 7.856 -16.068 1.00 87.75 89 GLU A N 1
ATOM 714 C CA . GLU A 1 89 ? 11.437 7.048 -17.282 1.00 87.75 89 GLU A CA 1
ATOM 715 C C . GLU A 1 89 ? 10.125 6.548 -17.891 1.00 87.75 89 GLU A C 1
ATOM 717 O O . GLU A 1 89 ? 10.118 6.088 -19.029 1.00 87.75 89 GLU A O 1
ATOM 722 N N . GLY A 1 90 ? 9.021 6.635 -17.149 1.00 81.56 90 GLY A N 1
ATOM 723 C CA . GLY A 1 90 ? 7.701 6.223 -17.608 1.00 81.56 90 GLY A CA 1
ATOM 724 C C . GLY A 1 90 ? 7.014 7.197 -18.567 1.00 81.56 90 GLY A C 1
ATOM 725 O O . GLY A 1 90 ? 5.902 6.890 -18.950 1.00 81.56 90 GLY A O 1
ATOM 726 N N . GLU A 1 91 ? 7.621 8.340 -18.920 1.00 68.62 91 GLU A N 1
ATOM 727 C CA . GLU A 1 91 ? 7.172 9.340 -19.921 1.00 68.62 91 GLU A CA 1
ATOM 728 C C . GLU A 1 91 ? 5.679 9.285 -20.322 1.00 68.62 91 GLU A C 1
ATOM 730 O O . GLU A 1 91 ? 5.283 8.471 -21.154 1.00 68.62 91 GLU A O 1
ATOM 735 N N . ASP A 1 92 ? 4.848 10.171 -19.754 1.00 65.38 92 ASP A N 1
ATOM 736 C CA . ASP A 1 92 ? 3.393 10.283 -19.995 1.00 65.38 92 ASP A CA 1
ATOM 737 C C . ASP A 1 92 ? 2.554 9.002 -19.773 1.00 65.38 92 ASP A C 1
ATOM 739 O O . ASP A 1 92 ? 1.322 9.064 -19.847 1.00 65.38 92 ASP A O 1
ATOM 743 N N . ALA A 1 93 ? 3.165 7.859 -19.434 1.00 62.94 93 ALA A N 1
ATOM 744 C CA . ALA A 1 93 ? 2.433 6.671 -19.030 1.00 62.94 93 ALA A CA 1
ATOM 745 C C . ALA A 1 93 ? 1.619 6.973 -17.774 1.00 62.94 93 ALA A C 1
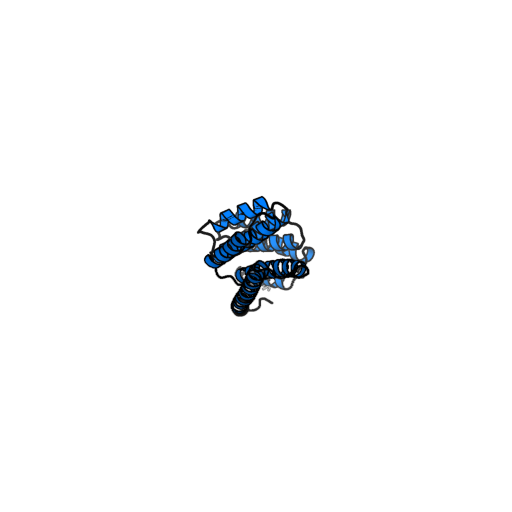ATOM 747 O O . ALA A 1 93 ? 2.067 7.650 -16.840 1.00 62.94 93 ALA A O 1
ATOM 748 N N . VAL A 1 94 ? 0.400 6.436 -17.750 1.00 64.06 94 VAL A N 1
ATOM 749 C CA . VAL A 1 94 ? -0.457 6.505 -16.572 1.00 64.06 94 VAL A CA 1
ATOM 750 C C . VAL A 1 94 ? 0.306 5.877 -15.413 1.00 64.06 94 VAL A C 1
ATOM 752 O O . VAL A 1 94 ? 0.623 4.689 -15.433 1.00 64.06 94 VAL A O 1
ATOM 755 N N . LEU A 1 95 ? 0.617 6.698 -14.410 1.00 72.06 95 LEU A N 1
ATOM 756 C CA . LEU A 1 95 ? 1.285 6.253 -13.196 1.00 72.06 95 LEU A CA 1
ATOM 757 C C . LEU A 1 95 ? 0.503 5.090 -12.598 1.00 72.06 95 LEU A C 1
ATOM 759 O O . LEU A 1 95 ? -0.682 5.236 -12.281 1.00 72.06 95 LEU A O 1
ATOM 763 N N . SER A 1 96 ? 1.179 3.951 -12.437 1.00 80.12 96 SER A N 1
ATOM 764 C CA . SER A 1 96 ? 0.572 2.800 -11.782 1.00 80.12 96 SER A CA 1
ATOM 765 C C . SER A 1 96 ? 0.066 3.220 -10.393 1.00 80.12 96 SER A C 1
ATOM 767 O O . SER A 1 96 ? 0.800 3.890 -9.656 1.00 80.12 96 SER A O 1
ATOM 769 N N . PRO A 1 97 ? -1.161 2.819 -10.009 1.00 82.38 97 PRO A N 1
ATOM 770 C CA . PRO A 1 97 ? -1.659 2.859 -8.635 1.00 82.38 97 PRO A CA 1
ATOM 771 C C . PRO A 1 97 ? -0.606 2.536 -7.566 1.00 82.38 97 PRO A C 1
ATOM 773 O O . PRO A 1 97 ? -0.517 3.222 -6.543 1.00 82.38 97 PRO A O 1
ATOM 776 N N . ASP A 1 98 ? 0.240 1.544 -7.856 1.00 86.38 98 ASP A N 1
ATOM 777 C CA . ASP A 1 98 ? 1.264 1.029 -6.953 1.00 86.38 98 ASP A CA 1
ATOM 778 C C . ASP A 1 98 ? 2.324 2.080 -6.608 1.00 86.38 98 ASP A C 1
ATOM 780 O O . ASP A 1 98 ? 2.844 2.084 -5.491 1.00 86.38 98 ASP A O 1
ATOM 784 N N . TYR A 1 99 ? 2.603 3.027 -7.515 1.00 91.94 99 TYR A N 1
ATOM 785 C CA . TYR A 1 99 ? 3.549 4.113 -7.259 1.00 91.94 99 TYR A CA 1
ATOM 786 C C . TYR A 1 99 ? 3.134 4.940 -6.044 1.00 91.94 99 TYR A C 1
ATOM 788 O O . TYR A 1 99 ? 3.970 5.222 -5.183 1.00 91.94 99 TYR A O 1
ATOM 796 N N . TYR A 1 100 ? 1.861 5.339 -5.956 1.00 92.19 100 TYR A N 1
ATOM 797 C CA . TYR A 1 100 ? 1.398 6.214 -4.880 1.00 92.19 100 TYR A CA 1
ATOM 798 C C . TYR A 1 100 ? 1.439 5.507 -3.529 1.00 92.19 100 TYR A C 1
ATOM 800 O O . TYR A 1 100 ? 1.932 6.081 -2.555 1.00 92.19 100 TYR A O 1
ATOM 808 N N . ARG A 1 101 ? 0.972 4.254 -3.485 1.00 91.69 101 ARG A N 1
ATOM 809 C CA . ARG A 1 101 ? 1.011 3.420 -2.281 1.00 91.69 101 ARG A CA 1
ATOM 810 C C . ARG A 1 101 ? 2.450 3.218 -1.812 1.00 91.69 101 ARG A C 1
ATOM 812 O O . ARG A 1 101 ? 2.770 3.538 -0.668 1.00 91.69 101 ARG A O 1
ATOM 819 N N . LEU A 1 102 ? 3.320 2.733 -2.700 1.00 93.44 102 LEU A N 1
ATOM 820 C CA . LEU A 1 102 ? 4.714 2.435 -2.379 1.00 93.44 102 LEU A CA 1
ATOM 821 C C . LEU A 1 102 ? 5.465 3.693 -1.940 1.00 93.44 102 LEU A C 1
ATOM 823 O O . LEU A 1 102 ? 6.175 3.671 -0.939 1.00 93.44 102 LEU A O 1
ATOM 827 N N . SER A 1 103 ? 5.254 4.808 -2.639 1.00 94.00 103 SER A N 1
ATOM 828 C CA . SER A 1 103 ? 5.866 6.095 -2.310 1.00 94.00 103 SER A CA 1
ATOM 829 C C . SER A 1 103 ? 5.490 6.579 -0.913 1.00 94.00 103 SER A C 1
ATOM 831 O O . SER A 1 103 ? 6.363 6.962 -0.134 1.00 94.00 103 SER A O 1
ATOM 833 N N . ALA A 1 104 ? 4.198 6.542 -0.581 1.00 94.12 104 ALA A N 1
ATOM 834 C CA . ALA A 1 104 ? 3.718 6.961 0.729 1.00 94.12 104 ALA A CA 1
ATOM 835 C C . ALA A 1 104 ? 4.302 6.074 1.841 1.00 94.12 104 ALA A C 1
ATOM 837 O O . ALA A 1 104 ? 4.783 6.587 2.849 1.00 94.12 104 ALA A O 1
ATOM 838 N N . GLN A 1 105 ? 4.316 4.753 1.634 1.00 94.19 105 GLN A N 1
ATOM 839 C CA . GLN A 1 105 ? 4.885 3.808 2.594 1.00 94.19 105 GLN A CA 1
ATOM 840 C C . GLN A 1 105 ? 6.393 4.008 2.778 1.00 94.19 105 GLN A C 1
ATOM 842 O O . GLN A 1 105 ? 6.851 4.069 3.908 1.00 94.19 105 GLN A O 1
ATOM 847 N N . LEU A 1 106 ? 7.158 4.194 1.698 1.00 95.50 106 LEU A N 1
ATOM 848 C CA . LEU A 1 106 ? 8.601 4.437 1.783 1.00 95.50 106 LEU A CA 1
ATOM 849 C C . LEU A 1 106 ? 8.933 5.703 2.577 1.00 95.50 106 LEU A C 1
ATOM 851 O O . LEU A 1 106 ? 9.859 5.693 3.383 1.00 95.50 106 LEU A O 1
ATOM 855 N N . LEU A 1 107 ? 8.179 6.790 2.379 1.00 94.69 107 LEU A N 1
ATOM 856 C CA . LEU A 1 107 ? 8.346 8.008 3.178 1.00 94.69 107 LEU A CA 1
ATOM 857 C C . LEU A 1 107 ? 8.116 7.740 4.668 1.00 94.69 107 LEU A C 1
ATOM 859 O O . LEU A 1 107 ? 8.862 8.256 5.502 1.00 94.69 107 LEU A O 1
ATOM 863 N N . TYR A 1 108 ? 7.113 6.924 4.993 1.00 93.81 108 TYR A N 1
ATOM 864 C CA . TYR A 1 108 ? 6.814 6.549 6.368 1.00 93.81 108 TYR A CA 1
ATOM 865 C C . TYR A 1 108 ? 7.912 5.665 6.972 1.00 93.81 108 TYR A C 1
ATOM 867 O O . TYR A 1 108 ? 8.427 5.984 8.042 1.00 93.81 108 TYR A O 1
ATOM 875 N N . ASP A 1 109 ? 8.329 4.622 6.251 1.00 93.31 109 ASP A N 1
ATOM 876 C CA . ASP A 1 109 ? 9.340 3.646 6.679 1.00 93.31 109 ASP A CA 1
ATOM 877 C C . ASP A 1 109 ? 10.728 4.294 6.868 1.00 93.31 109 ASP A C 1
ATOM 879 O O . ASP A 1 109 ? 11.503 3.884 7.730 1.00 93.31 109 ASP A O 1
ATOM 883 N N . MET A 1 110 ? 11.027 5.372 6.131 1.00 94.50 110 MET A N 1
ATOM 884 C CA . MET A 1 110 ? 12.218 6.214 6.340 1.00 94.50 110 MET A CA 1
ATOM 885 C C . MET A 1 110 ? 12.142 7.107 7.598 1.00 94.50 110 MET A C 1
ATOM 887 O O . MET A 1 110 ? 13.068 7.873 7.860 1.00 94.50 110 MET A O 1
ATOM 891 N N . GLY A 1 111 ? 11.048 7.063 8.363 1.00 92.06 111 GLY A N 1
ATOM 892 C CA . GLY A 1 111 ? 10.824 7.899 9.545 1.00 92.06 111 GLY A CA 1
ATOM 893 C C . GLY A 1 111 ? 10.276 9.298 9.241 1.00 92.06 111 GLY A C 1
ATOM 894 O O . GLY A 1 111 ? 10.079 10.096 10.158 1.00 92.06 111 GLY A O 1
ATOM 895 N N . ASN A 1 112 ? 9.971 9.614 7.978 1.00 92.62 112 ASN A N 1
ATOM 896 C CA . ASN A 1 112 ? 9.422 10.910 7.571 1.00 92.62 112 ASN A CA 1
ATOM 897 C C . ASN A 1 112 ? 7.883 10.906 7.620 1.00 92.62 112 ASN A C 1
ATOM 899 O O . ASN A 1 112 ? 7.215 11.256 6.645 1.00 92.62 112 ASN A O 1
ATOM 903 N N . SER A 1 113 ? 7.306 10.533 8.767 1.00 91.81 113 SER A N 1
ATOM 904 C CA . SER A 1 113 ? 5.858 10.319 8.940 1.00 91.81 113 SER A CA 1
ATOM 905 C C . SER A 1 113 ? 5.000 11.514 8.510 1.00 91.81 113 SER A C 1
ATOM 907 O O . SER A 1 113 ? 4.001 11.349 7.811 1.00 91.81 113 SER A O 1
ATOM 909 N N . ARG A 1 114 ? 5.426 12.738 8.842 1.00 91.31 114 ARG A N 1
ATOM 910 C CA . ARG A 1 114 ? 4.750 13.969 8.410 1.00 91.31 114 ARG A CA 1
ATOM 911 C C . ARG A 1 114 ? 4.712 14.107 6.885 1.00 91.31 114 ARG A C 1
ATOM 913 O O . ARG A 1 114 ? 3.661 14.408 6.332 1.00 91.31 114 ARG A O 1
ATOM 920 N N . GLN A 1 115 ? 5.838 13.868 6.212 1.00 92.56 115 GLN A N 1
ATOM 921 C CA . GLN A 1 1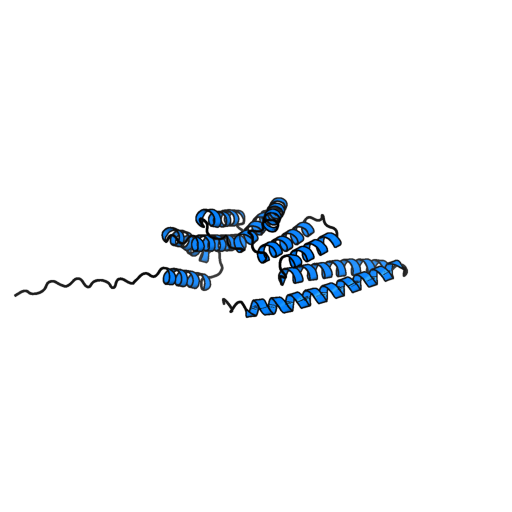15 ? 5.915 13.968 4.752 1.00 92.56 115 GLN A CA 1
ATOM 922 C C . GLN A 1 115 ? 5.089 12.872 4.076 1.00 92.56 115 GLN A C 1
ATOM 924 O O . GLN A 1 115 ? 4.476 13.124 3.043 1.00 92.56 115 GLN A O 1
ATOM 929 N N . ALA A 1 116 ? 5.033 11.675 4.665 1.00 93.69 116 ALA A N 1
ATOM 930 C CA . ALA A 1 116 ? 4.190 10.586 4.180 1.00 93.69 116 ALA A CA 1
ATOM 931 C C . ALA A 1 116 ? 2.698 10.951 4.236 1.00 93.69 116 ALA A C 1
ATOM 933 O O . ALA A 1 116 ? 1.975 10.744 3.261 1.00 93.69 116 ALA A O 1
ATOM 934 N N . ILE A 1 117 ? 2.250 11.549 5.347 1.00 92.00 117 ILE A N 1
ATOM 935 C CA . ILE A 1 117 ? 0.871 12.025 5.526 1.00 92.00 117 ILE A CA 1
ATOM 936 C C . ILE A 1 117 ? 0.549 13.156 4.542 1.00 92.00 117 ILE A C 1
ATOM 938 O O . ILE A 1 117 ? -0.464 13.084 3.850 1.00 92.00 117 ILE A O 1
ATOM 942 N N . GLU A 1 118 ? 1.419 14.165 4.424 1.00 92.56 118 GLU A N 1
ATOM 943 C CA . GLU A 1 118 ? 1.239 15.282 3.482 1.00 92.56 118 GLU A CA 1
ATOM 944 C C . GLU A 1 118 ? 1.200 14.789 2.022 1.00 92.56 118 GLU A C 1
ATOM 946 O O . GLU A 1 118 ? 0.347 15.213 1.239 1.00 92.56 118 GLU A O 1
ATOM 951 N N . PHE A 1 119 ? 2.073 13.838 1.662 1.00 93.44 119 PHE A N 1
ATOM 952 C CA . PHE A 1 119 ? 2.066 13.200 0.347 1.00 93.44 119 PHE A CA 1
ATOM 953 C C . PHE A 1 119 ? 0.752 12.457 0.094 1.00 93.44 119 PHE A C 1
ATOM 955 O O . PHE A 1 119 ? 0.132 12.668 -0.947 1.00 93.44 119 PHE A O 1
ATOM 962 N N . ALA A 1 120 ? 0.309 11.612 1.031 1.00 93.44 120 ALA A N 1
ATOM 963 C CA . ALA A 1 120 ? -0.930 10.852 0.896 1.00 93.44 120 ALA A CA 1
ATOM 964 C C . ALA A 1 120 ? -2.143 11.783 0.758 1.00 93.44 120 ALA A C 1
ATOM 966 O O . ALA A 1 120 ? -2.943 11.605 -0.160 1.00 93.44 120 ALA A O 1
ATOM 967 N N . GLN A 1 121 ? -2.239 12.818 1.597 1.00 92.94 121 GLN A N 1
ATOM 968 C CA . GLN A 1 121 ? -3.322 13.798 1.548 1.00 92.94 121 GLN A CA 1
ATOM 969 C C . GLN A 1 121 ? -3.400 14.489 0.181 1.00 92.94 121 GLN A C 1
ATOM 971 O O . GLN A 1 121 ? -4.464 14.506 -0.436 1.00 92.94 121 GLN A O 1
ATOM 976 N N . GLY A 1 122 ? -2.263 14.955 -0.347 1.00 92.44 122 GLY A N 1
ATOM 977 C CA . GLY A 1 122 ? -2.218 15.600 -1.661 1.00 92.44 122 GLY A CA 1
ATOM 978 C C . GLY A 1 122 ? -2.697 14.709 -2.814 1.00 92.44 122 GLY A C 1
ATOM 979 O O . GLY A 1 122 ? -3.180 15.222 -3.819 1.00 92.44 122 GLY A O 1
ATOM 980 N N . ARG A 1 123 ? -2.596 13.377 -2.687 1.00 92.75 123 ARG A N 1
ATOM 981 C CA . ARG A 1 123 ? -3.092 12.419 -3.696 1.00 92.75 123 ARG A CA 1
ATOM 982 C C . ARG A 1 123 ? -4.543 12.010 -3.483 1.00 92.75 123 ARG A C 1
ATOM 984 O O . ARG A 1 123 ? -5.235 11.741 -4.457 1.00 92.75 123 ARG A O 1
ATOM 991 N N . VAL A 1 124 ? -5.009 11.975 -2.238 1.00 92.06 124 VAL A N 1
ATOM 992 C CA . VAL A 1 124 ? -6.424 11.742 -1.910 1.00 92.06 124 VAL A CA 1
ATOM 993 C C . VAL A 1 124 ? -7.308 12.859 -2.474 1.00 92.06 124 VAL A C 1
ATOM 995 O O . VAL A 1 124 ? -8.411 12.584 -2.949 1.00 92.06 124 VAL A O 1
ATOM 998 N N . ASP A 1 125 ? -6.817 14.097 -2.464 1.00 91.06 125 ASP A N 1
ATOM 999 C CA . ASP A 1 125 ? -7.559 15.256 -2.970 1.00 91.06 125 ASP A CA 1
ATOM 1000 C C . ASP A 1 125 ? -7.492 15.387 -4.509 1.00 91.06 125 ASP A C 1
ATOM 1002 O O . ASP A 1 125 ? -8.294 16.100 -5.116 1.00 91.06 125 ASP A O 1
ATOM 1006 N N . ASP A 1 126 ? -6.576 14.668 -5.170 1.00 90.00 126 ASP A N 1
ATOM 1007 C CA . ASP A 1 126 ? -6.412 14.705 -6.625 1.00 90.00 126 ASP A CA 1
ATOM 1008 C C . ASP A 1 126 ? -7.417 13.789 -7.341 1.00 90.00 126 ASP A C 1
ATOM 1010 O O . ASP A 1 126 ? -7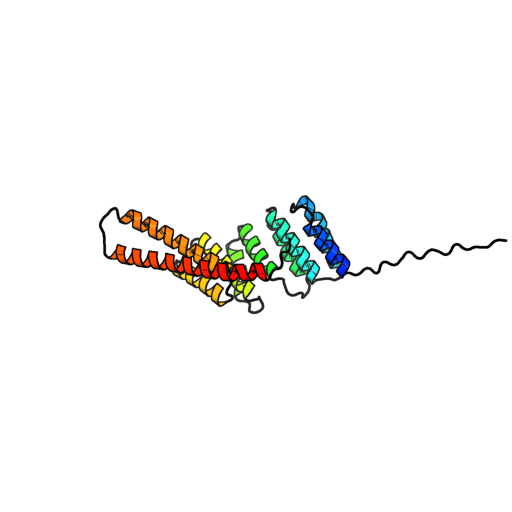.308 12.563 -7.343 1.00 90.00 126 ASP A O 1
ATOM 1014 N N . SER A 1 127 ? -8.379 14.401 -8.033 1.00 86.81 127 SER A N 1
ATOM 1015 C CA . SER A 1 127 ? -9.390 13.699 -8.840 1.00 86.81 127 SER A CA 1
ATOM 1016 C C . SER A 1 127 ? -8.829 12.802 -9.953 1.00 86.81 127 SER A C 1
ATOM 1018 O O . SER A 1 127 ? -9.544 11.915 -10.419 1.00 86.81 127 SER A O 1
ATOM 1020 N N . LYS A 1 128 ? -7.575 13.009 -10.382 1.00 86.56 128 LYS A N 1
ATOM 1021 C CA . LYS A 1 128 ? -6.922 12.180 -11.407 1.00 86.56 128 LYS A CA 1
ATOM 1022 C C . LYS A 1 128 ? -6.501 10.814 -10.871 1.00 86.56 128 LYS A C 1
ATOM 1024 O O . LYS A 1 128 ? -6.324 9.885 -11.654 1.00 86.56 128 LYS A O 1
ATOM 1029 N N . VAL A 1 129 ? -6.339 10.687 -9.555 1.00 88.81 129 VAL A N 1
ATOM 1030 C CA . VAL A 1 129 ? -5.948 9.431 -8.918 1.00 88.81 129 VAL A CA 1
ATOM 1031 C C . VAL A 1 129 ? -7.180 8.515 -8.807 1.00 88.81 129 VAL A C 1
ATOM 1033 O O . VAL A 1 129 ? -8.244 8.962 -8.354 1.00 88.81 129 VAL A O 1
ATOM 1036 N N . PRO A 1 130 ? -7.074 7.226 -9.187 1.00 91.00 130 PRO A N 1
ATOM 1037 C CA . PRO A 1 130 ? -8.182 6.281 -9.082 1.00 91.00 130 PRO A CA 1
ATOM 1038 C C . PRO A 1 130 ? -8.779 6.226 -7.670 1.00 91.00 130 PRO A C 1
ATOM 1040 O O . PRO A 1 130 ? -8.061 6.287 -6.672 1.00 91.00 130 PRO A O 1
ATOM 1043 N N . ALA A 1 131 ? -10.106 6.096 -7.578 1.00 91.31 131 ALA A N 1
ATOM 1044 C CA . ALA A 1 131 ? -10.822 6.118 -6.299 1.00 91.31 131 ALA A CA 1
ATOM 1045 C C . ALA A 1 131 ? -10.358 5.019 -5.324 1.00 91.31 131 ALA A C 1
ATOM 1047 O O . ALA A 1 131 ? -10.269 5.274 -4.124 1.00 91.31 131 ALA A O 1
ATOM 1048 N N . GLU A 1 132 ? -10.002 3.838 -5.843 1.00 90.75 132 GLU A N 1
ATOM 1049 C CA . GLU A 1 132 ? -9.433 2.730 -5.062 1.00 90.75 132 GLU A CA 1
ATOM 1050 C C . GLU A 1 132 ? -8.142 3.152 -4.345 1.00 90.75 132 GLU A C 1
ATOM 1052 O O . GLU A 1 132 ? -8.040 3.019 -3.128 1.00 90.75 132 GLU A O 1
ATOM 1057 N N . VAL A 1 133 ? -7.209 3.773 -5.072 1.00 90.50 133 VAL A N 1
ATOM 1058 C CA . VAL A 1 133 ? -5.930 4.254 -4.524 1.00 90.50 133 VAL A CA 1
ATOM 1059 C C . VAL A 1 133 ? -6.150 5.367 -3.510 1.00 90.50 133 VAL A C 1
ATOM 1061 O O . VAL A 1 133 ? -5.502 5.404 -2.468 1.00 90.50 133 VAL A O 1
ATOM 1064 N N . ARG A 1 134 ? -7.088 6.279 -3.779 1.00 93.56 134 ARG A N 1
ATOM 1065 C CA . ARG A 1 134 ? -7.420 7.354 -2.836 1.00 93.56 134 ARG A CA 1
ATOM 1066 C C . ARG A 1 134 ? -7.997 6.805 -1.532 1.00 93.56 134 ARG A C 1
ATOM 1068 O O . ARG A 1 134 ? -7.614 7.271 -0.463 1.00 93.56 134 ARG A O 1
ATOM 1075 N N . SER A 1 135 ? -8.878 5.806 -1.602 1.00 93.56 135 SER A N 1
ATOM 1076 C CA . SER A 1 135 ? -9.393 5.112 -0.414 1.00 93.56 135 SER A CA 1
ATOM 1077 C C . SER A 1 135 ? -8.262 4.448 0.372 1.00 93.56 135 SER A C 1
ATOM 1079 O O . SER A 1 135 ? -8.126 4.668 1.574 1.00 93.56 135 SER A O 1
ATOM 1081 N N . GLU A 1 136 ? -7.377 3.727 -0.311 1.00 91.69 136 GLU A N 1
ATOM 1082 C CA . GLU A 1 136 ? -6.243 3.052 0.315 1.00 91.69 136 GLU A CA 1
ATOM 1083 C C . GLU A 1 136 ? -5.266 4.021 1.003 1.00 91.69 136 GLU A C 1
ATOM 1085 O O . GLU A 1 136 ? -4.895 3.828 2.163 1.00 91.69 136 GLU A O 1
ATOM 1090 N N . LEU A 1 137 ? -4.891 5.111 0.331 1.00 93.75 137 LEU A N 1
ATOM 1091 C CA . LEU A 1 137 ? -4.044 6.151 0.917 1.00 93.75 137 LEU A CA 1
ATOM 1092 C C . LEU A 1 137 ? -4.708 6.805 2.133 1.00 93.75 137 LEU A C 1
ATOM 1094 O O . LEU A 1 137 ? -4.027 7.113 3.111 1.00 93.75 137 LEU A O 1
ATOM 1098 N N . LYS A 1 138 ? -6.036 6.982 2.111 1.00 94.44 138 LYS A N 1
ATOM 1099 C CA . LYS A 1 138 ? -6.797 7.491 3.258 1.00 94.44 138 LYS A CA 1
ATOM 1100 C C . LYS A 1 138 ? -6.731 6.530 4.449 1.00 94.44 138 LYS A C 1
ATOM 1102 O O . LYS A 1 138 ? -6.566 6.989 5.581 1.00 94.44 138 LYS A O 1
ATOM 1107 N N . VAL A 1 139 ? -6.817 5.219 4.211 1.00 94.25 139 VAL A N 1
ATOM 1108 C CA . VAL A 1 139 ? -6.650 4.189 5.252 1.00 94.25 139 VAL A CA 1
ATOM 1109 C C . VAL A 1 139 ? -5.246 4.257 5.856 1.00 94.25 139 VAL A C 1
ATOM 1111 O O . VAL A 1 139 ? -5.123 4.377 7.074 1.00 94.25 139 VAL A O 1
ATOM 1114 N N . LEU A 1 140 ? -4.196 4.269 5.025 1.00 93.12 140 LEU A N 1
ATOM 1115 C CA . LEU A 1 140 ? -2.805 4.373 5.489 1.00 93.12 140 LEU A CA 1
ATOM 1116 C C . LEU A 1 140 ? -2.576 5.638 6.323 1.00 93.12 140 LEU A C 1
ATOM 1118 O O . LEU A 1 140 ? -2.059 5.569 7.434 1.00 93.12 140 LEU A O 1
ATOM 1122 N N . MET A 1 141 ? -3.041 6.785 5.829 1.00 93.06 141 MET A N 1
ATOM 1123 C CA . MET A 1 141 ? -2.933 8.063 6.529 1.00 93.06 141 MET A CA 1
ATOM 1124 C C . MET A 1 141 ? -3.642 8.042 7.890 1.00 93.06 141 MET A C 1
ATOM 1126 O O . MET A 1 141 ? -3.134 8.613 8.855 1.00 93.06 141 MET A O 1
ATOM 1130 N N . THR A 1 142 ? -4.797 7.376 7.982 1.00 92.69 142 THR A N 1
ATOM 1131 C CA . THR A 1 142 ? -5.536 7.209 9.243 1.00 92.69 142 THR A CA 1
ATOM 1132 C C . THR A 1 142 ? -4.733 6.360 10.229 1.00 92.69 142 THR A C 1
ATOM 1134 O O . THR A 1 142 ? -4.559 6.763 11.378 1.00 92.69 142 THR A O 1
ATOM 1137 N N . ASN A 1 143 ? -4.165 5.241 9.769 1.00 91.94 143 ASN A N 1
ATOM 1138 C CA . ASN A 1 143 ? -3.320 4.366 10.589 1.00 91.94 143 ASN A CA 1
ATOM 1139 C C . ASN A 1 143 ? -2.079 5.103 11.120 1.00 91.94 143 ASN A C 1
ATOM 1141 O O . ASN A 1 143 ? -1.781 5.050 12.310 1.00 91.94 143 ASN A O 1
ATOM 1145 N N . TRP A 1 144 ? -1.391 5.861 10.268 1.00 92.50 144 TRP A N 1
ATOM 1146 C CA . TRP A 1 144 ? -0.219 6.642 10.676 1.00 92.50 144 TRP A CA 1
ATOM 1147 C C . TRP A 1 144 ? -0.578 7.767 11.646 1.00 92.50 144 TRP A C 1
ATOM 1149 O O . TRP A 1 144 ? 0.130 8.017 12.621 1.00 92.50 144 TRP A O 1
ATOM 1159 N N . SER A 1 145 ? -1.719 8.420 11.431 1.00 89.00 145 SER A N 1
ATOM 1160 C CA . SER A 1 145 ? -2.196 9.467 12.338 1.00 89.00 145 SER A CA 1
ATOM 1161 C C . SER A 1 145 ? -2.519 8.915 13.731 1.00 89.00 145 SER A C 1
ATOM 1163 O O . SER A 1 145 ? -2.213 9.563 14.734 1.00 89.00 145 SER A O 1
ATOM 1165 N N . LEU A 1 146 ? -3.075 7.700 13.804 1.00 89.19 146 LEU A N 1
ATOM 1166 C CA . LEU A 1 146 ? -3.292 6.971 15.056 1.00 89.19 146 LEU A CA 1
ATOM 1167 C C . LEU A 1 146 ? -1.982 6.682 15.798 1.00 89.19 146 LEU A C 1
ATOM 1169 O O . LEU A 1 146 ? -1.918 6.884 17.009 1.00 89.19 146 LEU A O 1
ATOM 1173 N N . GLU A 1 147 ? -0.944 6.237 15.089 1.00 85.75 147 GLU A N 1
ATOM 1174 C CA . GLU A 1 147 ? 0.374 5.947 15.674 1.00 85.75 147 GLU A CA 1
ATOM 1175 C C . GLU A 1 147 ? 1.065 7.212 16.203 1.00 85.75 147 GLU A C 1
ATOM 1177 O O . GLU A 1 147 ? 1.680 7.188 17.266 1.00 85.75 147 GLU A O 1
ATOM 1182 N N . THR A 1 148 ? 0.899 8.345 15.515 1.00 82.06 148 THR A N 1
ATOM 1183 C CA . THR A 1 148 ? 1.430 9.650 15.956 1.00 82.06 148 THR A CA 1
ATOM 1184 C C . THR A 1 148 ? 0.617 10.330 17.074 1.00 82.06 148 THR A C 1
ATOM 1186 O O . THR A 1 148 ? 1.025 11.374 17.580 1.00 82.06 148 THR A O 1
ATOM 1189 N N . GLY A 1 149 ? -0.508 9.739 17.505 1.00 68.56 149 GLY A N 1
ATOM 1190 C CA . GLY A 1 149 ? -1.157 10.033 18.791 1.00 68.56 149 GLY A CA 1
ATOM 1191 C C . GLY A 1 149 ? -2.027 11.295 18.884 1.00 68.56 149 GLY A C 1
ATOM 1192 O O . GLY A 1 149 ? -2.122 11.867 19.965 1.00 68.56 149 GLY A O 1
ATOM 1193 N N . SER A 1 150 ? -2.673 11.747 17.801 1.00 62.41 150 SER A N 1
ATOM 1194 C CA . SER A 1 150 ? -3.355 13.064 17.782 1.00 62.41 150 SER A CA 1
ATOM 1195 C C . SER A 1 150 ? -4.864 13.066 17.480 1.00 62.41 150 SER A C 1
ATOM 1197 O O . SER A 1 150 ? -5.420 14.137 17.245 1.00 62.41 150 SER A O 1
ATOM 1199 N N . GLN A 1 151 ? -5.553 11.919 17.454 1.00 81.81 151 GLN A N 1
ATOM 1200 C CA . GLN A 1 151 ? -6.946 11.859 16.973 1.00 81.81 151 GLN A CA 1
ATOM 1201 C C . GLN A 1 151 ? -7.929 11.298 18.002 1.00 81.81 151 GLN A C 1
ATOM 1203 O O . GLN A 1 151 ? -7.622 10.347 18.721 1.00 81.81 151 GLN A O 1
ATOM 1208 N N . SER A 1 152 ? -9.133 11.879 18.050 1.00 87.88 152 SER A N 1
ATOM 1209 C CA . SER A 1 152 ? -10.233 11.331 18.844 1.00 87.88 152 SER A CA 1
ATOM 1210 C C . SER A 1 152 ? -10.826 10.086 18.174 1.00 87.88 152 SER A C 1
ATOM 1212 O O . SER A 1 152 ? -10.755 9.925 16.955 1.00 87.88 152 SER A O 1
ATOM 1214 N N . THR A 1 153 ? -11.474 9.215 18.953 1.00 87.69 153 THR A N 1
ATOM 1215 C CA . THR A 1 153 ? -12.126 7.998 18.436 1.00 87.69 153 THR A CA 1
ATOM 1216 C C . THR A 1 153 ? -13.113 8.295 17.305 1.00 87.69 153 THR A C 1
ATOM 1218 O O . THR A 1 153 ? -13.169 7.565 16.316 1.00 87.69 153 THR A O 1
ATOM 1221 N N . ASN A 1 154 ? -13.870 9.388 17.425 1.00 90.56 154 ASN A N 1
ATOM 1222 C CA . ASN A 1 154 ? -14.857 9.781 16.423 1.00 90.56 154 ASN A CA 1
ATOM 1223 C C . ASN A 1 154 ? -14.201 10.256 15.124 1.00 90.56 154 ASN A C 1
ATOM 1225 O O . ASN A 1 154 ? -14.689 9.911 14.048 1.00 90.56 154 ASN A O 1
ATOM 1229 N N . ASP A 1 155 ? -13.085 10.984 15.213 1.00 91.62 155 ASP A N 1
ATOM 1230 C CA . ASP A 1 155 ? -12.356 11.467 14.034 1.00 91.62 155 ASP A CA 1
ATOM 1231 C C . ASP A 1 155 ? -11.766 10.303 13.236 1.00 91.62 155 ASP A C 1
ATOM 1233 O O . ASP A 1 155 ? -11.837 10.278 12.008 1.00 91.62 155 ASP A O 1
ATOM 1237 N N . VAL A 1 156 ? -11.250 9.293 13.938 1.00 92.81 156 VAL A N 1
ATOM 1238 C CA . VAL A 1 156 ? -10.695 8.081 13.326 1.00 92.81 156 VAL A CA 1
ATOM 1239 C C . VAL A 1 156 ? -11.785 7.296 12.597 1.00 92.81 156 VAL A C 1
ATOM 1241 O O . VAL A 1 156 ? -11.624 6.945 11.426 1.00 92.81 156 VAL A O 1
ATOM 1244 N N . ILE A 1 157 ? -12.930 7.073 13.253 1.00 93.25 157 ILE A N 1
ATOM 1245 C CA . ILE A 1 157 ? -14.089 6.406 12.639 1.00 93.25 157 ILE A CA 1
ATOM 1246 C C . ILE A 1 157 ? -14.565 7.189 11.414 1.00 93.25 157 ILE A C 1
ATOM 1248 O O . ILE A 1 157 ? -14.846 6.593 10.373 1.00 93.25 157 ILE A O 1
ATOM 1252 N N . ALA A 1 158 ? -14.658 8.517 11.517 1.00 94.62 158 ALA A N 1
ATOM 1253 C CA . ALA A 1 158 ? -15.045 9.371 10.403 1.00 94.62 158 ALA A CA 1
ATOM 1254 C C . ALA A 1 158 ? -14.045 9.272 9.241 1.00 94.62 158 ALA A C 1
ATOM 1256 O O . ALA A 1 158 ? -14.468 9.208 8.088 1.00 94.62 158 ALA A O 1
ATOM 1257 N N . SER A 1 159 ? -12.742 9.186 9.524 1.00 93.25 159 SER A N 1
ATOM 1258 C CA . SER A 1 159 ? -11.701 9.047 8.502 1.00 93.25 159 SER A CA 1
ATOM 1259 C C . SER A 1 159 ? -11.788 7.713 7.753 1.00 93.25 159 SER A C 1
ATOM 1261 O O . SER A 1 159 ? -11.775 7.704 6.520 1.00 93.25 159 SER A O 1
ATOM 1263 N N . TYR A 1 160 ? -11.978 6.591 8.456 1.00 95.06 160 TYR A N 1
ATOM 1264 C CA . TYR A 1 160 ? -12.208 5.295 7.803 1.00 95.06 160 TYR A CA 1
ATOM 1265 C C . TYR A 1 160 ? -13.517 5.268 7.005 1.00 95.06 160 TYR A C 1
ATOM 1267 O O . TYR A 1 160 ? -13.547 4.770 5.881 1.00 95.06 160 TYR A O 1
ATOM 1275 N N . LYS A 1 161 ? -14.602 5.848 7.536 1.00 95.06 161 LYS A N 1
ATOM 1276 C CA . LYS A 1 161 ? -15.865 5.980 6.792 1.00 95.06 161 LYS A CA 1
ATOM 1277 C C . LYS A 1 161 ? -15.711 6.861 5.551 1.00 95.06 161 LYS A C 1
ATOM 1279 O O . LYS A 1 161 ? -16.314 6.563 4.526 1.00 95.06 161 LYS A O 1
ATOM 1284 N N . ALA A 1 162 ? -14.885 7.904 5.613 1.00 94.69 162 ALA A N 1
ATOM 1285 C CA . ALA A 1 162 ? -14.557 8.722 4.451 1.00 94.69 162 ALA A CA 1
ATOM 1286 C C . ALA A 1 162 ? -13.774 7.922 3.398 1.00 94.69 162 ALA A C 1
ATOM 1288 O O . ALA A 1 162 ? -14.059 8.062 2.213 1.00 94.69 162 ALA A O 1
ATOM 1289 N N . ALA A 1 163 ? -12.848 7.045 3.809 1.00 94.25 163 ALA A N 1
ATOM 1290 C CA . ALA A 1 163 ? -12.170 6.125 2.892 1.00 94.25 163 ALA A CA 1
ATOM 1291 C C . ALA A 1 163 ? -13.169 5.187 2.190 1.00 94.25 163 ALA A C 1
ATOM 1293 O O . ALA A 1 163 ? -13.167 5.081 0.964 1.00 94.25 163 ALA A O 1
ATOM 1294 N N . LEU A 1 164 ? -14.096 4.595 2.949 1.00 93.88 164 LEU A N 1
ATOM 1295 C CA . LEU A 1 164 ? -15.172 3.757 2.404 1.00 93.88 164 LEU A CA 1
ATOM 1296 C C . LEU A 1 164 ? -16.112 4.524 1.463 1.00 93.88 164 LEU A C 1
ATOM 1298 O O . LEU A 1 164 ? -16.581 3.961 0.480 1.00 93.88 164 LEU A O 1
ATOM 1302 N N . GLY A 1 165 ? -16.348 5.811 1.728 1.00 93.69 165 GLY A N 1
ATOM 1303 C CA . GLY A 1 165 ? -17.114 6.687 0.840 1.00 93.69 165 GLY A CA 1
ATOM 1304 C C . GLY A 1 165 ? -16.423 6.978 -0.497 1.00 93.69 165 GLY A C 1
ATOM 1305 O O . GLY A 1 165 ? -17.105 7.288 -1.471 1.00 93.69 165 GLY A O 1
ATOM 1306 N N . LEU A 1 166 ? -15.090 6.872 -0.567 1.00 92.31 166 LEU A N 1
ATOM 1307 C CA . LEU A 1 166 ? -14.334 6.990 -1.819 1.00 92.31 166 LEU A CA 1
ATOM 1308 C C . LEU A 1 166 ? -14.384 5.691 -2.624 1.00 92.31 166 LEU A C 1
ATOM 1310 O O . LEU A 1 166 ? -14.640 5.713 -3.827 1.00 92.31 166 LEU A O 1
ATOM 1314 N N . TYR A 1 167 ? -14.107 4.571 -1.961 1.00 92.31 167 TYR A N 1
ATOM 1315 C CA . TYR A 1 167 ? -14.158 3.240 -2.547 1.00 92.31 167 TYR A CA 1
ATOM 1316 C C . TYR A 1 167 ? -14.316 2.205 -1.438 1.00 92.31 167 TYR A C 1
ATOM 1318 O O . TYR A 1 167 ? -13.589 2.226 -0.440 1.00 92.31 167 TYR A O 1
ATOM 1326 N N . GLU A 1 168 ? -15.245 1.275 -1.638 1.00 90.56 168 GLU A N 1
ATOM 1327 C CA . GLU A 1 168 ? -15.597 0.259 -0.654 1.00 90.56 168 GLU A CA 1
ATOM 1328 C C . GLU A 1 168 ? -14.599 -0.917 -0.653 1.00 90.56 168 GLU A C 1
ATOM 1330 O O . GLU A 1 168 ? -14.914 -2.038 -1.061 1.00 90.56 168 GLU A O 1
ATOM 1335 N N . SER A 1 169 ? -13.379 -0.640 -0.189 1.00 87.94 169 SER A N 1
ATOM 1336 C CA . SER A 1 169 ? -12.275 -1.603 -0.090 1.00 87.94 169 SER A CA 1
ATOM 1337 C C . SER A 1 169 ? -12.457 -2.594 1.065 1.00 87.94 169 SER A C 1
ATOM 1339 O O . SER A 1 169 ? -12.867 -2.206 2.159 1.00 87.94 169 SER A O 1
ATOM 1341 N N . ASP A 1 170 ? -12.089 -3.858 0.842 1.00 89.88 170 ASP A N 1
ATOM 1342 C CA . ASP A 1 170 ? -12.008 -4.896 1.877 1.00 89.88 170 ASP A CA 1
ATOM 1343 C C . ASP A 1 170 ? -11.028 -4.515 2.993 1.00 89.88 170 ASP A C 1
ATOM 1345 O O . ASP A 1 170 ? -11.373 -4.630 4.172 1.00 89.88 170 ASP A O 1
ATOM 1349 N N . ASP A 1 171 ? -9.870 -3.961 2.629 1.00 86.94 171 ASP A N 1
ATOM 1350 C CA . ASP A 1 171 ? -8.877 -3.459 3.583 1.00 86.94 171 ASP A CA 1
ATOM 1351 C C . ASP A 1 171 ? -9.465 -2.355 4.477 1.00 86.94 171 ASP A C 1
ATOM 1353 O O . ASP A 1 171 ? -9.281 -2.365 5.693 1.00 86.94 171 ASP A O 1
ATOM 1357 N N . ALA A 1 172 ? -10.231 -1.418 3.907 1.00 91.50 172 ALA A N 1
ATOM 1358 C CA . ALA A 1 172 ? -10.831 -0.321 4.670 1.00 91.50 172 ALA A CA 1
ATOM 1359 C C . ALA A 1 172 ? -11.855 -0.824 5.705 1.00 91.50 172 ALA A C 1
ATOM 1361 O O . ALA A 1 172 ? -11.865 -0.342 6.840 1.00 91.50 172 ALA A O 1
ATOM 1362 N N . TYR A 1 173 ? -12.674 -1.822 5.348 1.00 94.50 173 TYR A N 1
ATOM 1363 C CA . TYR A 1 173 ? -13.566 -2.487 6.305 1.00 94.50 173 TYR A CA 1
ATOM 1364 C C . TYR A 1 173 ? -12.784 -3.223 7.394 1.00 94.50 173 TYR A C 1
ATOM 1366 O O . TYR A 1 173 ? -13.133 -3.117 8.569 1.00 94.50 173 TYR A O 1
ATOM 1374 N N . TYR A 1 174 ? -11.721 -3.937 7.018 1.00 93.62 174 TYR A N 1
ATOM 1375 C CA . TYR A 1 174 ? -10.880 -4.681 7.951 1.00 93.62 174 TYR A CA 1
ATOM 1376 C C . TYR A 1 174 ? -10.202 -3.765 8.980 1.00 93.62 174 TYR A C 1
ATOM 1378 O O . TYR A 1 174 ? -10.307 -4.009 10.181 1.00 93.62 174 TYR A O 1
ATOM 1386 N N . TYR A 1 175 ? -9.571 -2.671 8.544 1.00 92.94 175 TYR A N 1
ATOM 1387 C CA . TYR A 1 175 ? -8.919 -1.729 9.459 1.00 92.94 175 TYR A CA 1
ATOM 1388 C C . TYR A 1 175 ? -9.918 -0.981 10.352 1.00 92.94 175 TYR A C 1
ATOM 1390 O O . TYR A 1 175 ? -9.632 -0.755 11.528 1.00 92.94 175 TYR A O 1
ATOM 1398 N N . LEU A 1 176 ? -11.113 -0.657 9.846 1.00 95.19 176 LEU A N 1
ATOM 1399 C CA . LEU A 1 176 ? -12.178 -0.092 10.676 1.00 95.19 176 LEU A CA 1
ATOM 1400 C C . LEU A 1 176 ? -12.659 -1.092 11.741 1.00 95.19 176 LEU A C 1
ATOM 1402 O O . LEU A 1 176 ? -12.881 -0.707 12.888 1.00 95.19 176 LEU A O 1
ATOM 1406 N N . ALA A 1 177 ? -12.796 -2.370 11.382 1.00 94.50 177 ALA A N 1
ATOM 1407 C CA . ALA A 1 177 ? -13.156 -3.429 12.320 1.00 94.50 177 ALA A CA 1
ATOM 1408 C C . ALA A 1 177 ? -12.094 -3.597 13.420 1.00 94.50 177 ALA A C 1
ATOM 1410 O O . ALA A 1 177 ? -12.435 -3.573 14.601 1.00 94.50 177 ALA A O 1
ATOM 1411 N N . LEU A 1 178 ? -10.811 -3.651 13.041 1.00 93.38 178 LEU A N 1
ATOM 1412 C CA . LEU A 1 178 ? -9.683 -3.685 13.978 1.00 93.38 178 LEU A CA 1
ATOM 1413 C C . LEU A 1 178 ? -9.683 -2.486 14.929 1.00 93.38 178 LEU A C 1
ATOM 1415 O O . LEU A 1 178 ? -9.376 -2.625 16.114 1.00 93.38 178 LEU A O 1
ATOM 1419 N N . PHE A 1 179 ? -10.021 -1.297 14.426 1.00 93.88 179 PHE A N 1
ATOM 1420 C CA . PHE A 1 179 ? -10.123 -0.115 15.270 1.00 93.88 179 PHE A CA 1
ATOM 1421 C C . PHE A 1 179 ? -11.263 -0.246 16.288 1.00 93.88 179 PHE A C 1
ATOM 1423 O O . PHE A 1 179 ? -11.059 0.042 17.468 1.00 93.88 179 PHE A O 1
ATOM 1430 N N . TYR A 1 180 ? -12.436 -0.728 15.865 1.00 94.81 180 TYR A N 1
ATOM 1431 C CA . TYR A 1 180 ? -13.544 -0.998 16.782 1.00 94.81 180 TYR A CA 1
ATOM 1432 C C . TYR A 1 180 ? -13.186 -2.043 17.843 1.00 94.81 180 TYR A C 1
ATOM 1434 O O . TYR A 1 180 ? -13.494 -1.820 19.012 1.00 94.81 180 TYR A O 1
ATOM 1442 N N . ASP A 1 181 ? -12.488 -3.118 17.473 1.00 93.56 181 ASP A N 1
ATOM 1443 C CA . ASP A 1 181 ? -11.987 -4.120 18.422 1.00 93.56 181 ASP A CA 1
ATOM 1444 C C . ASP A 1 181 ? -11.019 -3.509 19.435 1.00 93.56 181 ASP A C 1
ATOM 1446 O O . ASP A 1 181 ? -11.139 -3.745 20.637 1.00 93.56 181 ASP A O 1
ATOM 1450 N N . LYS A 1 182 ? -10.080 -2.677 18.975 1.00 91.94 182 LYS A N 1
ATOM 1451 C CA . LYS A 1 182 ? -9.122 -2.002 19.858 1.00 91.94 182 LYS A CA 1
ATOM 1452 C C . LYS A 1 182 ? -9.840 -1.117 20.878 1.00 91.94 182 LYS A C 1
ATOM 1454 O O . LYS A 1 182 ? -9.541 -1.189 22.068 1.00 91.94 182 LYS A O 1
ATOM 1459 N N . VAL A 1 183 ? -10.809 -0.318 20.426 1.00 91.50 183 VAL A N 1
ATOM 1460 C CA . VAL A 1 183 ? -11.624 0.540 21.301 1.00 91.50 183 VAL A CA 1
ATOM 1461 C C . VAL A 1 183 ? -12.462 -0.304 22.264 1.00 91.50 183 VAL A C 1
ATOM 1463 O O . VAL A 1 183 ? -12.518 0.010 23.452 1.00 91.50 183 VAL A O 1
ATOM 1466 N N . TYR A 1 184 ? -13.063 -1.397 21.784 1.00 91.88 184 TYR A N 1
ATOM 1467 C CA . TYR A 1 184 ? -13.806 -2.350 22.608 1.00 91.88 184 TYR A CA 1
ATOM 1468 C C . TYR A 1 184 ? -12.940 -2.908 23.744 1.00 91.88 184 TYR A C 1
ATOM 1470 O O . TYR A 1 184 ? -13.352 -2.826 24.901 1.00 91.88 184 TYR A O 1
ATOM 1478 N N . ILE A 1 185 ? -11.731 -3.397 23.439 1.00 90.94 185 ILE A N 1
ATOM 1479 C CA . ILE A 1 185 ? -10.799 -3.954 24.431 1.00 90.94 185 ILE A CA 1
ATOM 1480 C C . ILE A 1 185 ? -10.434 -2.890 25.472 1.00 90.94 185 ILE A C 1
ATOM 1482 O O . ILE A 1 185 ? -10.602 -3.121 26.668 1.00 90.94 185 ILE A O 1
ATOM 1486 N N . THR A 1 186 ? -10.028 -1.691 25.038 1.00 90.69 186 THR A N 1
ATOM 1487 C CA . THR A 1 186 ? -9.649 -0.601 25.956 1.00 90.69 186 THR A CA 1
ATOM 1488 C C . THR A 1 186 ? -10.807 -0.179 26.872 1.00 90.69 186 THR A C 1
ATOM 1490 O O . THR A 1 186 ? -10.610 0.071 28.067 1.00 90.69 186 THR A O 1
ATOM 1493 N N . CYS A 1 187 ? -12.034 -0.111 26.346 1.00 88.31 187 CYS A N 1
ATOM 1494 C CA . CYS 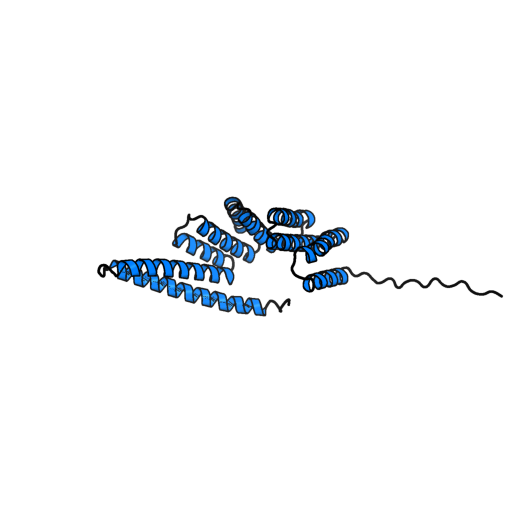A 1 187 ? -13.215 0.200 27.149 1.00 88.31 187 CYS A CA 1
ATOM 1495 C C . CYS A 1 187 ? -13.572 -0.939 28.118 1.00 88.31 187 CYS A C 1
ATOM 1497 O O . CYS A 1 187 ? -13.895 -0.664 29.273 1.00 88.31 187 CYS A O 1
ATOM 1499 N N . ALA A 1 188 ? -13.495 -2.199 27.686 1.00 87.88 188 ALA A N 1
ATOM 1500 C CA . ALA A 1 188 ? -13.791 -3.359 28.524 1.00 87.88 188 ALA A CA 1
ATOM 1501 C C . ALA A 1 188 ? -12.810 -3.487 29.701 1.00 87.88 188 ALA A C 1
ATOM 1503 O O . ALA A 1 188 ? -13.239 -3.687 30.838 1.00 87.88 188 ALA A O 1
ATOM 1504 N N . GLU A 1 189 ? -11.513 -3.286 29.458 1.00 89.38 189 GLU A N 1
ATOM 1505 C CA . GLU A 1 189 ? -10.485 -3.250 30.505 1.00 89.38 189 GLU A CA 1
ATOM 1506 C C . GLU A 1 189 ? -10.763 -2.130 31.515 1.00 89.38 189 GLU A C 1
ATOM 1508 O O . GLU A 1 189 ? -10.786 -2.367 32.725 1.00 89.38 189 GLU A O 1
ATOM 1513 N N . SER A 1 190 ? -11.076 -0.927 31.025 1.00 86.25 190 SER A N 1
ATOM 1514 C CA . SER A 1 190 ? -11.405 0.228 31.869 1.00 86.25 190 SER A CA 1
ATOM 1515 C C . SER A 1 190 ? -12.643 -0.009 32.740 1.00 86.25 190 SER A C 1
ATOM 1517 O O . SER A 1 190 ? -12.664 0.392 33.903 1.00 86.25 190 SER A O 1
ATOM 1519 N N . LEU A 1 191 ? -13.672 -0.666 32.197 1.00 83.62 191 LEU A N 1
ATOM 1520 C CA . LEU A 1 191 ? -14.871 -1.034 32.947 1.00 83.62 191 LEU A CA 1
ATOM 1521 C C . LEU A 1 191 ? -14.562 -2.116 33.991 1.00 83.62 191 LEU A C 1
ATOM 1523 O O . LEU A 1 191 ? -14.982 -1.991 35.138 1.00 83.62 191 LEU A O 1
ATOM 1527 N N . SER A 1 192 ? -13.785 -3.143 33.629 1.00 83.56 192 SER A N 1
ATOM 1528 C CA . SER A 1 192 ? -13.399 -4.223 34.550 1.00 83.56 192 SER A CA 1
ATOM 1529 C C . SER A 1 192 ? -12.643 -3.702 35.778 1.00 83.56 192 SER A C 1
ATOM 1531 O O . SER A 1 192 ? -12.875 -4.164 36.894 1.00 83.56 192 SER A O 1
ATOM 1533 N N . ALA A 1 193 ? -11.820 -2.665 35.596 1.00 82.00 193 ALA A N 1
ATOM 1534 C CA . ALA A 1 193 ? -11.123 -1.998 36.688 1.00 82.00 193 ALA A CA 1
ATOM 1535 C C . ALA A 1 193 ? -12.085 -1.240 37.626 1.00 82.00 193 ALA A C 1
ATOM 1537 O O . ALA A 1 193 ? -11.845 -1.183 38.832 1.00 82.00 193 ALA A O 1
ATOM 1538 N N . ARG A 1 194 ? -13.187 -0.685 37.096 1.00 75.69 194 ARG A N 1
ATOM 1539 C CA . ARG A 1 194 ? -14.179 0.102 37.853 1.00 75.69 194 ARG A CA 1
ATOM 1540 C C . ARG A 1 194 ? -15.196 -0.743 38.605 1.00 75.69 194 ARG A C 1
ATOM 1542 O O . ARG A 1 194 ? -15.557 -0.382 39.714 1.00 75.69 194 ARG A O 1
ATOM 1549 N N . VAL A 1 195 ? -15.607 -1.884 38.049 1.00 61.59 195 VAL A N 1
ATOM 1550 C CA . VAL A 1 195 ? -16.612 -2.787 38.653 1.00 61.59 195 VAL A CA 1
ATOM 1551 C C . VAL A 1 195 ? -16.190 -3.313 40.040 1.00 61.59 195 VAL A C 1
ATOM 1553 O O . VAL A 1 195 ? -17.030 -3.753 40.820 1.00 61.59 195 VAL A O 1
ATOM 1556 N N . SER A 1 196 ? -14.913 -3.180 40.408 1.00 59.81 196 SER A N 1
ATOM 1557 C CA . SER A 1 196 ? -14.425 -3.418 41.775 1.00 59.81 196 SER A CA 1
ATOM 1558 C C . SER A 1 196 ? -14.952 -2.412 42.823 1.00 59.81 196 SER A C 1
ATOM 1560 O O . SER A 1 196 ? -14.769 -2.640 44.017 1.00 59.81 196 SER A O 1
ATOM 1562 N N . VAL A 1 197 ? -15.578 -1.302 42.406 1.00 58.34 197 VAL A N 1
ATOM 1563 C CA . VAL A 1 197 ? -15.997 -0.169 43.250 1.00 58.34 197 VAL A CA 1
ATOM 1564 C C . VAL A 1 197 ? -17.379 0.343 42.794 1.00 58.34 197 VAL A C 1
ATOM 1566 O O . VAL A 1 197 ? -17.453 1.291 42.031 1.00 58.34 197 VAL A O 1
ATOM 1569 N N . GLU A 1 198 ? -18.454 -0.300 43.274 1.00 56.75 198 GLU A N 1
ATOM 1570 C CA . GLU A 1 198 ? -19.890 0.065 43.148 1.00 56.75 198 GLU A CA 1
ATOM 1571 C C . GLU A 1 198 ? -20.480 0.314 41.733 1.00 56.75 198 GLU A C 1
ATOM 1573 O O . GLU A 1 198 ? -19.927 1.006 40.889 1.00 56.75 198 GLU A O 1
ATOM 1578 N N . HIS A 1 199 ? -21.687 -0.210 41.475 1.00 60.66 199 HIS A N 1
ATOM 1579 C CA . HIS A 1 199 ? -22.383 -0.039 40.192 1.00 60.66 199 HIS A CA 1
ATOM 1580 C C . HIS A 1 199 ? -23.100 1.315 40.095 1.00 60.66 199 HIS A C 1
ATOM 1582 O O . HIS A 1 199 ? -24.047 1.587 40.835 1.00 60.66 199 HIS A O 1
ATOM 1588 N N . THR A 1 200 ? -22.696 2.135 39.128 1.00 73.94 200 THR A N 1
ATOM 1589 C CA . THR A 1 200 ? -23.263 3.462 38.855 1.00 73.94 200 THR A CA 1
ATOM 1590 C C . THR A 1 200 ? -24.064 3.488 37.546 1.00 73.94 200 THR A C 1
ATOM 1592 O O . THR A 1 200 ? -23.870 2.665 36.655 1.00 73.94 200 THR A O 1
ATOM 1595 N N . SER A 1 201 ? -24.955 4.476 37.379 1.00 75.25 201 SER A N 1
ATOM 1596 C CA . SER A 1 201 ? -25.676 4.715 36.108 1.00 75.25 201 SER A CA 1
ATOM 1597 C C . SER A 1 201 ? -24.732 4.897 34.909 1.00 75.25 201 SER A C 1
ATOM 1599 O O . SER A 1 201 ? -25.088 4.548 33.786 1.00 75.25 201 SER A O 1
ATOM 1601 N N . ALA A 1 202 ? -23.522 5.414 35.145 1.00 74.00 202 ALA A N 1
ATOM 1602 C CA . ALA A 1 202 ? -22.501 5.600 34.119 1.00 74.00 202 ALA A CA 1
ATOM 1603 C C . ALA A 1 202 ? -21.937 4.265 33.598 1.00 74.00 202 ALA A C 1
ATOM 1605 O O . ALA A 1 202 ? -21.560 4.167 32.430 1.00 74.00 202 ALA A O 1
ATOM 1606 N N . ASP A 1 203 ? -21.933 3.215 34.424 1.00 76.81 203 ASP A N 1
ATOM 1607 C CA . ASP A 1 203 ? -21.472 1.889 34.005 1.00 76.81 203 ASP A CA 1
ATOM 1608 C C . ASP A 1 203 ? -22.451 1.250 33.015 1.00 76.81 203 ASP A C 1
ATOM 1610 O O . ASP A 1 203 ? -22.032 0.584 32.070 1.00 76.81 203 ASP A O 1
ATOM 1614 N N . HIS A 1 204 ? -23.754 1.509 33.164 1.00 80.88 204 HIS A N 1
ATOM 1615 C CA . HIS A 1 204 ? -24.766 1.024 32.225 1.00 80.88 204 HIS A CA 1
ATOM 1616 C C . HIS A 1 204 ? -24.611 1.657 30.830 1.00 80.88 204 HIS A C 1
ATOM 1618 O O . HIS A 1 204 ? -24.679 0.955 29.820 1.00 80.88 204 HIS A O 1
ATOM 1624 N N . GLU A 1 205 ? -24.355 2.966 30.756 1.00 83.25 205 GLU A N 1
ATOM 1625 C CA . GLU A 1 205 ? -24.071 3.658 29.489 1.00 83.25 205 GLU A CA 1
ATOM 1626 C C . GLU A 1 205 ? -22.784 3.132 28.836 1.00 83.25 205 GLU A C 1
ATOM 1628 O O . GLU A 1 205 ? -22.740 2.889 27.627 1.00 83.25 205 GLU A O 1
ATOM 1633 N N . MET A 1 206 ? -21.750 2.873 29.642 1.00 80.69 206 MET A N 1
ATOM 1634 C CA . MET A 1 206 ? -20.486 2.313 29.167 1.00 80.69 206 MET A CA 1
ATOM 1635 C C . MET A 1 206 ? -20.660 0.893 28.604 1.00 80.69 206 MET A C 1
ATOM 1637 O O . MET A 1 206 ? -20.117 0.587 27.542 1.00 80.69 206 MET A O 1
ATOM 1641 N N . VAL A 1 207 ? -21.466 0.042 29.248 1.00 85.06 207 VAL A N 1
ATOM 1642 C CA . VAL A 1 207 ? -21.801 -1.309 28.754 1.00 85.06 207 VAL A CA 1
ATOM 1643 C C . VAL A 1 207 ? -22.554 -1.257 27.419 1.00 85.06 207 VAL A C 1
ATOM 1645 O O . VAL A 1 207 ? -22.253 -2.037 26.508 1.00 85.06 207 VAL A O 1
ATOM 1648 N N . GLN A 1 208 ? -23.504 -0.330 27.260 1.00 86.38 208 GLN A N 1
ATOM 1649 C CA . GLN A 1 208 ? -24.213 -0.139 25.988 1.00 86.38 208 GLN A CA 1
ATOM 1650 C C . GLN A 1 208 ? -23.265 0.313 24.872 1.00 86.38 208 GLN A C 1
ATOM 1652 O O . GLN A 1 208 ? -23.336 -0.195 23.748 1.00 86.38 208 GLN A O 1
ATOM 1657 N N . LEU A 1 209 ? -22.340 1.222 25.183 1.00 87.19 209 LEU A N 1
ATOM 1658 C CA . LEU A 1 209 ? -21.343 1.702 24.231 1.00 87.19 209 LEU A CA 1
ATOM 1659 C C . LEU A 1 209 ? -20.385 0.579 23.794 1.00 87.19 209 LEU A C 1
ATOM 1661 O O . LEU A 1 209 ? -20.158 0.394 22.600 1.00 87.19 209 LEU A O 1
ATOM 1665 N N . ILE A 1 210 ? -19.891 -0.223 24.742 1.00 88.38 210 ILE A N 1
ATOM 1666 C CA . ILE A 1 210 ? -19.042 -1.398 24.480 1.00 88.38 210 ILE A CA 1
ATOM 1667 C C . ILE A 1 210 ? -19.762 -2.395 23.563 1.00 88.38 210 ILE A C 1
ATOM 1669 O O . ILE A 1 210 ? -19.198 -2.843 22.564 1.00 88.38 210 ILE A O 1
ATOM 1673 N N . SER A 1 211 ? -21.028 -2.700 23.863 1.00 89.44 211 SER A N 1
ATOM 1674 C CA . SER A 1 211 ? -21.855 -3.606 23.052 1.00 89.44 211 SER A CA 1
ATOM 1675 C C . SER A 1 211 ? -22.038 -3.079 21.627 1.00 89.44 211 SER A C 1
ATOM 1677 O O . SER A 1 211 ? -22.004 -3.839 20.659 1.00 89.44 211 SER A O 1
ATOM 1679 N N . THR A 1 212 ? -22.178 -1.758 21.493 1.00 93.06 212 THR A N 1
ATOM 1680 C CA . THR A 1 212 ? -22.289 -1.088 20.197 1.00 93.06 212 THR A CA 1
ATOM 1681 C C . THR A 1 212 ? -21.004 -1.251 19.388 1.00 93.06 212 THR A C 1
ATOM 1683 O O . THR A 1 212 ? -21.082 -1.624 18.220 1.00 93.06 212 THR A O 1
ATOM 1686 N N . TYR A 1 213 ? -19.825 -1.037 19.979 1.00 92.69 213 TYR A N 1
ATOM 1687 C CA . TYR A 1 213 ? -18.554 -1.224 19.269 1.00 92.69 213 TYR A CA 1
ATOM 1688 C C . TYR A 1 213 ? -18.314 -2.671 18.841 1.00 92.69 213 TYR A C 1
ATOM 1690 O O . TYR A 1 213 ? -17.930 -2.896 17.695 1.00 92.69 213 TYR A O 1
ATOM 1698 N N . ALA A 1 214 ? -18.626 -3.644 19.702 1.00 92.81 214 ALA A N 1
ATOM 1699 C CA . ALA A 1 214 ? -18.524 -5.061 19.354 1.00 92.81 214 ALA A CA 1
ATOM 1700 C C . ALA A 1 214 ? -19.411 -5.420 18.148 1.00 92.81 214 ALA A C 1
ATOM 1702 O O . ALA A 1 214 ? -18.968 -6.092 17.217 1.00 92.81 214 ALA A O 1
ATOM 1703 N N . LEU A 1 215 ? -20.653 -4.921 18.120 1.00 94.56 215 LEU A N 1
ATOM 1704 C CA . LEU A 1 215 ? -21.556 -5.139 16.989 1.00 94.56 215 LEU A CA 1
ATOM 1705 C C . LEU A 1 215 ? -21.003 -4.527 15.695 1.00 94.56 215 LEU A C 1
ATOM 1707 O O . LEU A 1 215 ? -21.032 -5.176 14.648 1.00 94.56 215 LEU A O 1
ATOM 1711 N N . HIS A 1 216 ? -20.483 -3.298 15.765 1.00 94.81 216 HIS A N 1
ATOM 1712 C CA . HIS A 1 216 ? -19.888 -2.636 14.606 1.00 94.81 216 HIS A CA 1
ATOM 1713 C C . HIS A 1 216 ? -18.672 -3.407 14.084 1.00 94.81 216 HIS A C 1
ATOM 1715 O O . HIS A 1 216 ? -18.582 -3.611 12.874 1.00 94.81 216 HIS A O 1
ATOM 1721 N N . ALA A 1 217 ? -17.785 -3.886 14.962 1.00 94.25 217 ALA A N 1
ATOM 1722 C CA . ALA A 1 217 ? -16.623 -4.681 14.569 1.00 94.25 217 ALA A CA 1
ATOM 1723 C C . ALA A 1 217 ? -17.031 -5.940 13.789 1.00 94.25 217 ALA A C 1
ATOM 1725 O O . ALA A 1 217 ? -16.574 -6.146 12.665 1.00 94.25 217 ALA A O 1
ATOM 1726 N N . VAL A 1 218 ? -17.971 -6.731 14.325 1.00 94.81 218 VAL A N 1
ATOM 1727 C CA . VAL A 1 218 ? -18.470 -7.955 13.670 1.00 94.81 218 VAL A CA 1
ATOM 1728 C C . VAL A 1 218 ? -19.073 -7.654 12.297 1.00 94.81 218 VAL A C 1
ATOM 1730 O O . VAL A 1 218 ? -18.795 -8.361 11.327 1.00 94.81 218 VAL A O 1
ATOM 1733 N N . GLN A 1 219 ? -19.874 -6.590 12.190 1.00 95.62 219 GLN A N 1
ATOM 1734 C CA . GLN A 1 219 ? -20.458 -6.175 10.914 1.00 95.62 219 GLN A CA 1
ATOM 1735 C C . GLN A 1 219 ? -19.381 -5.805 9.889 1.00 95.62 219 GLN A C 1
ATOM 1737 O O . GLN A 1 219 ? -19.457 -6.244 8.740 1.00 95.62 219 GLN A O 1
ATOM 1742 N N . GLN A 1 220 ? -18.369 -5.032 10.293 1.00 94.69 220 GLN A N 1
ATOM 1743 C CA . GLN A 1 220 ? -17.302 -4.611 9.387 1.00 94.69 220 GLN A CA 1
ATOM 1744 C C . GLN A 1 220 ? -16.412 -5.789 8.960 1.00 94.69 220 GLN A C 1
ATOM 1746 O O . GLN A 1 220 ? -16.116 -5.909 7.773 1.00 94.69 220 GLN A O 1
ATOM 1751 N N . TYR A 1 221 ? -16.063 -6.718 9.861 1.00 95.00 221 TYR A N 1
ATOM 1752 C CA . TYR A 1 221 ? -15.364 -7.951 9.471 1.00 95.00 221 TYR A CA 1
ATOM 1753 C C . TYR A 1 221 ? -16.177 -8.791 8.486 1.00 95.00 221 TYR A C 1
ATOM 1755 O O . TYR A 1 221 ? -15.625 -9.306 7.513 1.00 95.00 221 TYR A O 1
ATOM 1763 N N . GLY A 1 222 ? -17.491 -8.907 8.700 1.00 94.12 222 GLY A N 1
ATOM 1764 C CA . GLY A 1 222 ? -18.382 -9.598 7.769 1.00 94.12 222 GLY A CA 1
ATOM 1765 C C . GLY A 1 222 ? -18.325 -8.993 6.363 1.00 94.12 222 GLY A C 1
ATOM 1766 O O . GLY A 1 222 ? -18.157 -9.719 5.381 1.00 94.12 222 GLY A O 1
ATOM 1767 N N . LEU A 1 223 ? -18.388 -7.661 6.264 1.00 93.19 223 LEU A N 1
ATOM 1768 C CA . LEU A 1 223 ? -18.263 -6.944 4.991 1.00 93.19 223 LEU A CA 1
ATOM 1769 C C . LEU A 1 223 ? -16.885 -7.152 4.350 1.00 93.19 223 LEU A C 1
ATOM 1771 O O . LEU A 1 223 ? -16.823 -7.499 3.168 1.00 93.19 223 LEU A O 1
ATOM 1775 N N . ALA A 1 224 ? -15.803 -7.043 5.127 1.00 92.69 224 ALA A N 1
ATOM 1776 C CA . ALA A 1 224 ? -14.442 -7.292 4.655 1.00 92.69 224 ALA A CA 1
ATOM 1777 C C . ALA A 1 224 ? -14.301 -8.695 4.038 1.00 92.69 224 ALA A C 1
ATOM 1779 O O . ALA A 1 224 ? -13.807 -8.836 2.921 1.00 92.69 224 ALA A O 1
ATOM 1780 N N . LEU A 1 225 ? -14.818 -9.732 4.706 1.00 91.12 225 LEU A N 1
ATOM 1781 C CA . LEU A 1 225 ? -14.747 -11.118 4.228 1.00 91.12 225 LEU A CA 1
ATOM 1782 C C . LEU A 1 225 ? -15.542 -11.346 2.939 1.00 91.12 225 LEU A C 1
ATOM 1784 O O . LEU A 1 225 ? -15.054 -12.009 2.019 1.00 91.12 225 LEU A O 1
ATOM 1788 N N . THR A 1 226 ? -16.755 -10.793 2.844 1.00 90.06 226 THR A N 1
ATOM 1789 C CA . THR A 1 226 ? -17.584 -10.950 1.636 1.00 90.06 226 THR A CA 1
ATOM 1790 C C . THR A 1 226 ? -16.920 -10.345 0.399 1.00 90.06 226 THR A C 1
ATOM 1792 O O . THR A 1 226 ? -17.032 -10.896 -0.698 1.00 90.06 226 THR A O 1
ATOM 1795 N N . ARG A 1 227 ? -16.171 -9.252 0.582 1.00 83.62 227 ARG A N 1
ATOM 1796 C CA . ARG A 1 227 ? -15.466 -8.539 -0.488 1.00 83.62 227 ARG A CA 1
ATOM 1797 C C . ARG A 1 227 ? -14.100 -9.143 -0.799 1.00 83.62 227 ARG A C 1
ATOM 1799 O O . ARG A 1 227 ? -13.801 -9.372 -1.969 1.00 83.62 227 ARG A O 1
ATOM 1806 N N . GLY A 1 228 ? -13.323 -9.512 0.217 1.00 75.62 228 GLY A N 1
ATOM 1807 C CA . GLY A 1 228 ? -12.042 -10.198 0.037 1.00 75.62 228 GLY A CA 1
ATOM 1808 C C . GLY A 1 228 ? -12.196 -11.549 -0.672 1.00 75.62 228 GLY A C 1
ATOM 1809 O O . GLY A 1 228 ? -11.405 -11.893 -1.550 1.00 75.62 228 GLY A O 1
ATOM 1810 N N . SER A 1 229 ? -13.284 -12.282 -0.397 1.00 60.00 229 SER A N 1
ATOM 1811 C CA . SER A 1 229 ? -13.623 -13.512 -1.130 1.00 60.00 229 SER A CA 1
ATOM 1812 C C . SER A 1 229 ? -13.977 -13.263 -2.604 1.00 60.00 229 SER A C 1
ATOM 1814 O O . SER A 1 229 ? -13.795 -14.151 -3.436 1.00 60.00 229 SER A O 1
ATOM 1816 N N . ALA A 1 230 ? -14.451 -12.065 -2.961 1.00 56.34 230 ALA A N 1
ATOM 1817 C CA . ALA A 1 230 ? -14.672 -11.682 -4.354 1.00 56.34 230 ALA A CA 1
ATOM 1818 C C . ALA A 1 230 ? -13.354 -11.317 -5.066 1.00 56.34 230 ALA A C 1
ATOM 1820 O O . ALA A 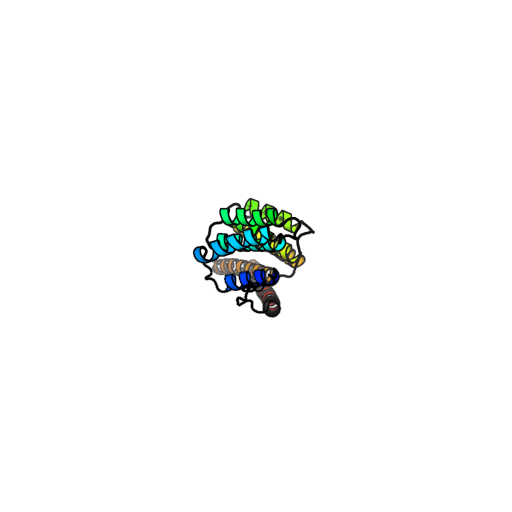1 230 ? -13.183 -11.665 -6.234 1.00 56.34 230 ALA A O 1
ATOM 1821 N N . ARG A 1 231 ? -12.398 -10.694 -4.359 1.00 47.88 231 ARG A N 1
ATOM 1822 C CA . ARG A 1 231 ? -11.075 -10.308 -4.890 1.00 47.88 231 ARG A CA 1
ATOM 1823 C C . ARG A 1 231 ? -10.167 -11.515 -5.160 1.00 47.88 231 ARG A C 1
ATOM 1825 O O . ARG A 1 231 ? -9.498 -11.559 -6.189 1.00 47.88 231 ARG A O 1
ATOM 1832 N N . SER A 1 232 ? -10.201 -12.534 -4.297 1.00 42.22 232 SER A N 1
ATOM 1833 C CA . SER A 1 232 ? -9.488 -13.806 -4.521 1.00 42.22 232 SER A CA 1
ATOM 1834 C C . SER A 1 232 ? -10.103 -14.679 -5.623 1.00 42.22 232 SER A C 1
ATOM 1836 O O . SER A 1 232 ? -9.436 -15.571 -6.135 1.00 42.22 232 SER A O 1
ATOM 1838 N N . ARG A 1 233 ? -11.360 -14.422 -6.016 1.00 36.75 233 ARG A N 1
ATOM 1839 C CA . ARG A 1 233 ? -12.011 -15.068 -7.171 1.00 36.75 233 ARG A CA 1
ATOM 1840 C C . ARG A 1 233 ? -11.796 -14.315 -8.487 1.00 36.75 233 ARG A C 1
ATOM 1842 O O . ARG A 1 233 ? -11.897 -14.937 -9.539 1.00 36.75 233 ARG A O 1
ATOM 1849 N N . SER A 1 234 ? -11.535 -13.004 -8.450 1.00 36.59 234 SER A N 1
ATOM 1850 C CA . SER A 1 234 ? -11.309 -12.175 -9.646 1.00 36.59 234 SER A CA 1
ATOM 1851 C C . SER A 1 234 ? -9.837 -12.074 -10.056 1.00 36.59 234 SER A C 1
ATOM 1853 O O . SER A 1 234 ? -9.548 -11.932 -11.243 1.00 36.59 234 SER A O 1
ATOM 1855 N N . ARG A 1 235 ? -8.895 -12.212 -9.114 1.00 33.78 235 ARG A N 1
ATOM 1856 C CA . ARG A 1 235 ? -7.504 -12.557 -9.427 1.00 33.78 235 ARG A CA 1
ATOM 1857 C C . ARG A 1 235 ? -7.407 -14.077 -9.552 1.00 33.78 235 ARG A C 1
ATOM 1859 O O . ARG A 1 235 ? -7.367 -14.769 -8.540 1.00 33.78 235 ARG A O 1
ATOM 1866 N N . SER A 1 236 ? -7.352 -14.603 -10.780 1.00 25.28 236 SER A N 1
ATOM 1867 C CA . SER A 1 236 ? -6.779 -15.940 -11.005 1.00 25.28 236 SER A CA 1
ATOM 1868 C C . SER A 1 236 ? -5.452 -16.032 -10.244 1.00 25.28 236 SER A C 1
ATOM 1870 O O . SER A 1 236 ? -4.726 -15.033 -10.212 1.00 25.28 236 SER A O 1
ATOM 1872 N N . PRO A 1 237 ? -5.132 -17.175 -9.615 1.00 26.06 237 PRO A N 1
ATOM 1873 C CA . PRO A 1 237 ? -3.933 -17.286 -8.806 1.00 26.06 237 PRO A CA 1
ATOM 1874 C C . PRO A 1 237 ? -2.729 -17.088 -9.724 1.00 26.06 237 PRO A C 1
ATOM 1876 O O . PRO A 1 237 ? -2.433 -17.931 -10.568 1.00 26.06 237 PRO A O 1
ATOM 1879 N N . VAL A 1 238 ? -2.066 -15.943 -9.583 1.00 30.52 238 VAL A N 1
ATOM 1880 C CA . VAL A 1 238 ? -0.668 -15.806 -9.975 1.00 30.52 238 VAL A CA 1
ATOM 1881 C C . VAL A 1 238 ? 0.094 -16.519 -8.861 1.00 30.52 238 VAL A C 1
ATOM 1883 O O . VAL A 1 238 ? 0.390 -15.932 -7.822 1.00 30.52 238 VAL A O 1
ATOM 1886 N N . CYS A 1 239 ? 0.217 -17.835 -9.025 1.00 31.23 239 CYS A N 1
ATOM 1887 C CA . CYS A 1 239 ? 1.175 -18.676 -8.322 1.00 31.23 239 CYS A CA 1
ATOM 1888 C C . CYS A 1 239 ? 2.428 -18.786 -9.181 1.00 31.23 239 CYS A C 1
ATOM 1890 O O . CYS A 1 239 ? 2.256 -18.954 -10.410 1.00 31.23 239 CYS A O 1
#

Secondary structure (DSSP, 8-state):
-----------------HHHHHHHHHHHHHHS-SSHHHHHHHHHHHHHHHHHTT-HHHHHHHHHHHHHHHHHTT-HHHHHHHHHHHHHHTTT----HHHHHHHHHHHHHTT-HHHHHHHHHHHHS-TTS-HHHHHHHHHHHHHHHHHTT---HHHHHHHHHHHHHH---HHHHHHHHHHHHHHHHHHHHHHHHHTTS---HHHHHHHHHHHHHHHHHHHHHHHHHHHHHHHHHHS----

Radius of gyration: 26.05 Å; chains: 1; bounding box: 61×45×106 Å